Protein AF-A0A958AMY7-F1 (afdb_monomer_lite)

Radius of gyration: 26.05 Å; chains: 1; bounding box: 60×69×82 Å

Secondary structure (DSSP, 8-state):
-----SSGGGSB-EEEEEEEEEESS----TTSPPPEEEEEEEEE-SSS-EEEEEEEEEES-GGGTPEEEEEPPPEEEE-TTEEEEEEEEE---SHHHHHHSTT-SSPEEEEEEEE-TTGGGBS-GGGSEEEEEE-SS--PPP----PPPPPPPP---B-EEEE-TT--EEEEEE-TTS-EEEEEE-TTS-SS-EEEEEEEEEEEPPPBTTEEE-SEEEEEEEEETTEE-TTPEEEEEEEEEEE--HHHHHHHHHHS--SS--GGG-EEEEEETTTTEEESTTEEEEEEETTTTEEEEEEEE--EEEEEEE----TTTTS----------

Structure (mmCIF, N/CA/C/O backbone):
data_AF-A0A958AMY7-F1
#
_entry.id   AF-A0A958AMY7-F1
#
loop_
_atom_site.group_PDB
_atom_site.id
_atom_site.type_symbol
_atom_site.label_atom_id
_atom_site.label_alt_id
_atom_site.label_comp_id
_atom_site.label_asym_id
_atom_site.label_entity_id
_atom_site.label_seq_id
_atom_site.pdbx_PDB_ins_code
_atom_site.Cartn_x
_atom_site.Cartn_y
_atom_site.Cartn_z
_atom_site.occupancy
_atom_site.B_iso_or_equiv
_atom_site.auth_seq_id
_atom_site.auth_comp_id
_atom_site.auth_asym_id
_atom_site.auth_atom_id
_atom_site.pdbx_PDB_model_num
ATOM 1 N N . GLY A 1 1 ? -19.296 -19.818 -20.597 1.00 39.09 1 GLY A N 1
ATOM 2 C CA . GLY A 1 1 ? -18.501 -18.598 -20.388 1.00 39.09 1 GLY A CA 1
ATOM 3 C C . GLY A 1 1 ? -17.324 -18.985 -19.538 1.00 39.09 1 GLY A C 1
ATOM 4 O O . GLY A 1 1 ? -17.518 -19.300 -18.376 1.00 39.09 1 GLY A O 1
ATOM 5 N N . THR A 1 2 ? -16.163 -19.130 -20.157 1.00 38.91 2 THR A N 1
ATOM 6 C CA . THR A 1 2 ? -14.943 -19.666 -19.553 1.00 38.91 2 THR A CA 1
ATOM 7 C C . THR A 1 2 ? -14.349 -18.628 -18.600 1.00 38.91 2 THR A C 1
ATOM 9 O O . THR A 1 2 ? -14.007 -17.527 -19.024 1.00 38.91 2 THR A O 1
ATOM 12 N N . TYR A 1 3 ? -14.276 -18.974 -17.314 1.00 41.34 3 TYR A N 1
ATOM 13 C CA . TYR A 1 3 ? -13.595 -18.204 -16.275 1.00 41.34 3 TYR A CA 1
ATOM 14 C C . TYR A 1 3 ? -12.091 -18.199 -16.567 1.00 41.34 3 TYR A C 1
ATOM 16 O O . TYR A 1 3 ? -11.419 -19.211 -16.405 1.00 41.34 3 TYR A O 1
ATOM 24 N N . ALA A 1 4 ? -11.579 -17.067 -17.043 1.00 43.88 4 ALA A N 1
ATOM 25 C CA . ALA A 1 4 ? -10.162 -16.843 -17.325 1.00 43.88 4 ALA A CA 1
ATOM 26 C C . ALA A 1 4 ? -9.556 -15.795 -16.368 1.00 43.88 4 ALA A C 1
ATOM 28 O O . ALA A 1 4 ? -8.775 -14.960 -16.810 1.00 43.88 4 ALA A O 1
ATOM 29 N N . LYS A 1 5 ? -9.958 -15.769 -15.084 1.00 46.38 5 LYS A N 1
ATOM 30 C CA . LYS A 1 5 ? -9.659 -14.624 -14.198 1.00 46.38 5 LYS A CA 1
ATOM 31 C C . LYS A 1 5 ? -9.010 -14.904 -12.833 1.00 46.38 5 LYS A C 1
ATOM 33 O O . LYS A 1 5 ? -8.760 -13.938 -12.126 1.00 46.38 5 LYS A O 1
ATOM 38 N N . ASP A 1 6 ? -8.633 -16.142 -12.509 1.00 48.16 6 ASP A N 1
ATOM 39 C CA . ASP A 1 6 ? -8.159 -16.481 -11.146 1.00 48.16 6 ASP A CA 1
ATOM 40 C C . ASP A 1 6 ? -6.656 -16.817 -11.043 1.00 48.16 6 ASP A C 1
ATOM 42 O O . ASP A 1 6 ? -6.207 -17.373 -10.045 1.00 48.16 6 ASP A O 1
ATOM 46 N N . ARG A 1 7 ? -5.837 -16.493 -12.058 1.00 46.56 7 ARG A N 1
ATOM 47 C CA . ARG A 1 7 ? -4.408 -16.884 -12.071 1.00 46.56 7 ARG A CA 1
ATOM 48 C C . ARG A 1 7 ? -3.407 -15.824 -11.588 1.00 46.56 7 ARG A C 1
ATOM 50 O O . ARG A 1 7 ? -2.269 -16.176 -11.339 1.00 46.56 7 ARG A O 1
ATOM 57 N N . ILE A 1 8 ? -3.821 -14.569 -11.392 1.00 51.34 8 ILE A N 1
ATOM 58 C CA . ILE A 1 8 ? -2.905 -13.433 -11.118 1.00 51.34 8 ILE A CA 1
ATOM 59 C C . ILE A 1 8 ? -2.375 -13.413 -9.662 1.00 51.34 8 ILE A C 1
ATOM 61 O O . ILE A 1 8 ? -1.458 -12.674 -9.325 1.00 51.34 8 ILE A O 1
ATOM 65 N N . LEU A 1 9 ? -2.939 -14.210 -8.753 1.00 55.34 9 LEU A N 1
ATOM 66 C CA . LEU A 1 9 ? -2.825 -13.919 -7.318 1.00 55.34 9 LEU A CA 1
ATOM 67 C C . LEU A 1 9 ? -1.704 -14.670 -6.568 1.00 55.34 9 LEU A C 1
ATOM 69 O O . LEU A 1 9 ? -1.430 -14.327 -5.422 1.00 55.34 9 LEU A O 1
ATOM 73 N N . TYR A 1 10 ? -1.070 -15.682 -7.171 1.00 62.09 10 TYR A N 1
ATOM 74 C CA . TYR A 1 10 ? 0.100 -16.387 -6.595 1.00 62.09 10 TYR A CA 1
ATOM 75 C C . TYR A 1 10 ? 1.415 -16.023 -7.277 1.00 62.09 10 TYR A C 1
ATOM 77 O O . TYR A 1 10 ? 2.455 -16.626 -7.017 1.00 62.09 10 TYR A O 1
ATOM 85 N N . GLU A 1 11 ? 1.342 -15.065 -8.181 1.00 79.44 11 GLU A N 1
ATOM 86 C CA . GLU A 1 11 ? 2.440 -14.649 -9.018 1.00 79.44 11 GLU A CA 1
ATOM 87 C C . GLU A 1 11 ? 2.672 -13.162 -8.727 1.00 79.44 11 GLU A C 1
ATOM 89 O O . GLU A 1 11 ? 1.733 -12.424 -8.394 1.00 79.44 11 GLU A O 1
ATOM 94 N N . HIS A 1 12 ? 3.929 -12.723 -8.740 1.00 81.44 12 HIS A N 1
ATOM 95 C CA . HIS A 1 12 ? 4.170 -11.298 -8.948 1.00 81.44 12 HIS A CA 1
ATOM 96 C C . HIS A 1 12 ? 4.024 -11.043 -10.456 1.00 81.44 12 HIS A C 1
ATOM 98 O O . HIS A 1 12 ? 4.087 -11.965 -11.264 1.00 81.44 12 HIS A O 1
ATOM 104 N N . ASP A 1 13 ? 3.699 -9.819 -10.836 1.00 88.69 13 ASP A N 1
ATOM 105 C CA . ASP A 1 13 ? 3.612 -9.417 -12.246 1.00 88.69 13 ASP A CA 1
ATOM 106 C C . ASP A 1 13 ? 4.410 -8.134 -12.325 1.00 88.69 13 ASP A C 1
ATOM 108 O O . ASP A 1 13 ? 3.869 -7.026 -12.230 1.00 88.69 13 ASP A O 1
ATOM 112 N N . LEU A 1 14 ? 5.730 -8.306 -12.307 1.00 90.88 14 LEU A N 1
ATO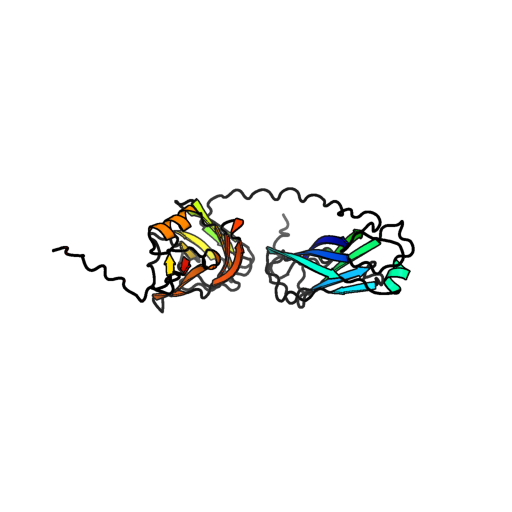M 113 C CA . LEU A 1 14 ? 6.625 -7.190 -12.497 1.00 90.88 14 LEU A CA 1
ATOM 114 C C . LEU A 1 14 ? 6.417 -6.683 -13.923 1.00 90.88 14 LEU A C 1
ATOM 116 O O . LEU A 1 14 ? 6.312 -7.441 -14.869 1.00 90.88 14 LEU A O 1
ATOM 120 N N . GLN A 1 15 ? 6.272 -5.377 -14.089 1.00 91.06 15 GLN A N 1
ATOM 121 C CA . GLN A 1 15 ? 6.035 -4.788 -15.395 1.00 91.06 15 GLN A CA 1
ATOM 122 C C . GLN A 1 15 ? 6.897 -3.555 -15.547 1.00 91.06 15 GLN A C 1
ATOM 124 O O . GLN A 1 15 ? 6.744 -2.582 -14.804 1.00 91.06 15 GLN A O 1
ATOM 129 N N . MET A 1 16 ? 7.739 -3.552 -16.575 1.00 90.81 16 MET A N 1
ATOM 130 C CA . MET A 1 16 ? 8.449 -2.352 -16.982 1.00 90.81 16 MET A CA 1
ATOM 131 C C . MET A 1 16 ? 7.468 -1.385 -17.660 1.00 90.81 16 MET A C 1
ATOM 133 O O . MET A 1 16 ? 6.810 -1.716 -18.646 1.00 90.81 16 MET A O 1
ATOM 137 N N . ILE A 1 17 ? 7.346 -0.177 -17.113 1.00 84.88 17 ILE A N 1
ATOM 138 C CA . ILE A 1 17 ? 6.402 0.854 -17.566 1.00 84.88 17 ILE A CA 1
ATOM 139 C C . ILE A 1 17 ? 7.092 1.832 -18.515 1.00 84.88 17 ILE A C 1
ATOM 141 O O . ILE A 1 17 ? 6.526 2.204 -19.543 1.00 84.88 17 ILE A O 1
ATOM 145 N N . SER A 1 18 ? 8.294 2.291 -18.166 1.00 86.00 18 SER A N 1
ATOM 146 C CA . SER A 1 18 ? 9.019 3.281 -18.964 1.00 86.00 18 SER A CA 1
ATOM 147 C C . SER A 1 18 ? 10.533 3.139 -18.828 1.00 86.00 18 SER A C 1
ATOM 149 O O . SER A 1 18 ? 11.033 2.648 -17.818 1.00 86.00 18 SER A O 1
ATOM 151 N N . LEU A 1 19 ? 11.250 3.592 -19.859 1.00 87.56 19 LEU A N 1
ATOM 152 C CA . LEU A 1 19 ? 12.704 3.693 -19.913 1.00 87.56 19 LEU A CA 1
ATOM 153 C C . LEU A 1 19 ? 13.061 5.034 -20.556 1.00 87.56 19 LEU A C 1
ATOM 155 O O . LEU A 1 19 ? 12.571 5.361 -21.638 1.00 87.56 19 LEU A O 1
ATOM 159 N N . ALA A 1 20 ? 13.909 5.811 -19.895 1.00 85.25 20 ALA A N 1
ATOM 160 C CA . ALA A 1 20 ? 14.384 7.100 -20.374 1.00 85.25 20 ALA A CA 1
ATOM 161 C C . ALA A 1 20 ? 15.891 7.237 -20.147 1.00 85.25 20 ALA A C 1
ATOM 163 O O . ALA A 1 20 ? 16.426 6.743 -19.157 1.00 85.25 20 ALA A O 1
ATOM 164 N N . ALA A 1 21 ? 16.564 7.954 -21.044 1.00 83.44 21 ALA A N 1
ATOM 165 C CA . ALA A 1 21 ? 17.963 8.329 -20.900 1.00 83.44 21 ALA A CA 1
ATOM 166 C C . ALA A 1 21 ? 18.082 9.852 -20.944 1.00 83.44 21 ALA A C 1
ATOM 168 O O . ALA A 1 21 ? 17.560 10.489 -21.859 1.00 83.44 21 ALA A O 1
ATOM 169 N N . THR A 1 22 ? 18.788 10.428 -19.976 1.00 81.06 22 THR A N 1
ATOM 170 C CA . THR A 1 22 ? 19.038 11.869 -19.912 1.00 81.06 22 THR A CA 1
ATOM 171 C C . THR A 1 22 ? 20.544 12.114 -19.848 1.00 81.06 22 THR A C 1
ATOM 173 O O . THR A 1 22 ? 21.184 11.614 -18.922 1.00 81.06 22 THR A O 1
ATOM 176 N N . PRO A 1 23 ? 21.145 12.864 -20.785 1.00 73.94 23 PRO A N 1
ATOM 177 C CA . PRO A 1 23 ? 22.554 13.236 -20.682 1.00 73.94 23 PRO A CA 1
ATOM 178 C C . PRO A 1 23 ? 22.780 14.144 -19.462 1.00 73.94 23 PRO A C 1
ATOM 180 O O . PRO A 1 23 ? 21.999 15.064 -19.224 1.00 73.94 23 PRO A O 1
ATOM 183 N N . GLU A 1 24 ? 23.841 13.904 -18.685 1.00 68.00 24 GLU A N 1
ATOM 184 C CA . GLU A 1 24 ? 24.119 14.685 -17.462 1.00 68.00 24 GLU A CA 1
ATOM 185 C C . GLU A 1 24 ? 24.623 16.105 -17.758 1.00 68.00 24 GLU A C 1
ATOM 187 O O . GLU A 1 24 ? 24.409 17.031 -16.976 1.00 68.00 24 GLU A O 1
ATOM 192 N N . HIS A 1 25 ? 25.237 16.302 -18.926 1.00 65.12 25 HIS A N 1
ATOM 193 C CA . HIS A 1 25 ? 25.703 17.594 -19.414 1.00 65.12 25 HIS A CA 1
ATOM 194 C C . HIS A 1 25 ? 25.414 17.707 -20.912 1.00 65.12 25 HIS A C 1
ATOM 196 O O . HIS A 1 25 ? 25.449 16.703 -21.626 1.00 65.12 25 HIS A O 1
ATOM 202 N N . GLY A 1 26 ? 25.117 18.921 -21.396 1.00 57.97 26 GLY A N 1
ATOM 203 C CA . GLY A 1 26 ? 24.944 19.170 -22.829 1.00 57.97 26 GLY A CA 1
ATOM 204 C C . GLY A 1 26 ? 26.119 18.565 -23.591 1.00 57.97 26 GLY A C 1
ATOM 205 O O . GLY A 1 26 ? 27.262 18.794 -23.207 1.00 57.97 26 GLY A O 1
ATOM 206 N N . LEU A 1 27 ? 25.834 17.740 -24.601 1.00 53.75 27 LEU A N 1
ATOM 207 C CA . LEU A 1 27 ? 26.822 16.946 -25.334 1.00 53.75 27 LEU A CA 1
ATOM 208 C C . LEU A 1 27 ? 27.835 17.861 -26.032 1.00 53.75 27 LEU A C 1
ATOM 210 O O . LEU A 1 27 ? 27.698 18.211 -27.204 1.00 53.75 27 LEU A O 1
ATOM 214 N N . THR A 1 28 ? 28.870 18.283 -25.313 1.00 47.25 28 THR A N 1
ATOM 215 C CA . THR A 1 28 ? 29.922 19.129 -25.857 1.00 47.25 28 THR A CA 1
ATOM 216 C C . THR A 1 28 ? 31.011 18.236 -26.432 1.00 47.25 28 THR A C 1
ATOM 218 O O . THR A 1 28 ? 32.029 17.956 -25.810 1.00 47.25 28 THR A O 1
ATOM 221 N N . THR A 1 29 ? 30.798 17.862 -27.692 1.00 48.56 29 THR A N 1
ATOM 222 C CA . THR A 1 29 ? 31.810 17.426 -28.667 1.00 48.56 29 THR A CA 1
ATOM 223 C C . THR A 1 29 ? 32.395 16.011 -28.551 1.00 48.56 29 THR A C 1
ATOM 225 O O . THR A 1 29 ? 32.470 15.371 -27.509 1.00 48.56 29 THR A O 1
ATOM 228 N N . LYS A 1 30 ? 32.812 15.541 -29.730 1.00 52.28 30 LYS A N 1
ATOM 229 C CA . LYS A 1 30 ? 33.022 14.167 -30.214 1.00 52.28 30 LYS A CA 1
ATOM 230 C C . LYS A 1 30 ? 34.090 13.322 -29.489 1.00 52.28 30 LYS A C 1
ATOM 232 O O . LYS A 1 30 ? 34.412 12.239 -29.963 1.00 52.28 30 LYS A O 1
ATOM 237 N N . THR A 1 31 ? 34.670 13.803 -28.391 1.00 55.81 31 THR A N 1
ATOM 238 C CA . THR A 1 31 ? 35.863 13.198 -27.762 1.00 55.81 31 THR A CA 1
ATOM 239 C C . THR A 1 31 ? 35.829 13.136 -26.230 1.00 55.81 31 THR A C 1
ATOM 241 O O . THR A 1 31 ? 36.784 12.639 -25.641 1.00 55.81 31 THR A O 1
ATOM 244 N N . GLY A 1 32 ? 34.758 13.600 -25.574 1.00 55.31 32 GLY A N 1
ATOM 245 C CA . GLY A 1 32 ? 34.594 13.520 -24.115 1.00 55.31 32 GLY A CA 1
ATOM 246 C C . GLY A 1 32 ? 33.851 12.263 -23.648 1.00 55.31 32 GLY A C 1
ATOM 247 O O . GLY A 1 32 ? 33.065 11.685 -24.398 1.00 55.31 32 GLY A O 1
ATOM 248 N N . SER A 1 33 ? 34.085 11.840 -22.402 1.00 58.09 33 SER A N 1
ATOM 249 C CA . SER A 1 33 ? 33.197 10.901 -21.708 1.00 58.09 33 SER A CA 1
ATOM 250 C C . SER A 1 33 ? 31.846 11.579 -21.479 1.00 58.09 33 SER A C 1
ATOM 252 O O . SER A 1 33 ? 31.787 12.583 -20.770 1.00 58.09 33 SER A O 1
ATOM 254 N N . ASN A 1 34 ? 30.776 11.041 -22.060 1.00 62.97 34 ASN A N 1
ATOM 255 C CA . ASN A 1 34 ? 29.417 11.517 -21.820 1.00 62.97 34 ASN A CA 1
ATOM 256 C C . ASN A 1 34 ? 28.733 10.555 -20.850 1.00 62.97 34 ASN A C 1
ATOM 258 O O . ASN A 1 34 ? 28.591 9.372 -21.156 1.00 62.97 34 ASN A O 1
ATOM 262 N N . ALA A 1 35 ? 28.325 11.057 -19.688 1.00 69.00 35 ALA A N 1
ATOM 263 C CA . ALA A 1 35 ? 27.513 10.301 -18.748 1.00 69.00 35 ALA A CA 1
ATOM 264 C C . ALA A 1 35 ? 26.023 10.477 -19.077 1.00 69.00 35 ALA A C 1
ATOM 266 O O . ALA A 1 35 ? 25.582 11.571 -19.449 1.00 69.00 35 ALA A O 1
ATOM 267 N N . PHE A 1 36 ? 25.253 9.399 -18.928 1.00 73.12 36 PHE A N 1
ATOM 268 C CA . PHE A 1 36 ? 23.803 9.399 -19.094 1.00 73.12 36 PHE A CA 1
ATOM 269 C C . PHE A 1 36 ? 23.154 8.865 -17.819 1.00 73.12 36 PHE A C 1
ATOM 271 O O . PHE A 1 36 ? 23.513 7.811 -17.309 1.00 73.12 36 PHE A O 1
ATOM 278 N N . THR A 1 37 ? 22.137 9.543 -17.310 1.00 79.88 37 THR A N 1
ATOM 279 C CA . THR A 1 37 ? 21.258 8.947 -16.303 1.00 79.88 37 THR A CA 1
ATOM 280 C C . THR A 1 37 ? 20.206 8.093 -17.008 1.00 79.88 37 THR A C 1
ATOM 282 O O . THR A 1 37 ? 19.485 8.608 -17.864 1.00 79.88 37 THR A O 1
ATOM 285 N N . LEU A 1 38 ? 20.095 6.813 -16.640 1.00 83.25 38 LEU A N 1
ATOM 286 C CA . LEU A 1 38 ? 19.049 5.910 -17.124 1.00 83.25 38 LEU A CA 1
ATOM 287 C C . LEU A 1 38 ? 17.944 5.793 -16.068 1.00 83.25 38 LEU A C 1
ATOM 289 O O . LEU A 1 38 ? 18.169 5.424 -14.917 1.00 83.25 38 LEU A O 1
ATOM 293 N N . ARG A 1 39 ? 16.711 6.115 -16.440 1.00 82.19 39 ARG A N 1
ATOM 294 C CA . ARG A 1 39 ? 15.548 6.006 -15.553 1.00 82.19 39 ARG A CA 1
ATOM 295 C C . ARG A 1 39 ? 14.620 4.924 -16.060 1.00 82.19 39 ARG A C 1
ATOM 297 O O . ARG A 1 39 ? 14.272 4.937 -17.236 1.00 82.19 39 ARG A O 1
ATOM 304 N N . ALA A 1 40 ? 14.211 4.038 -15.163 1.00 86.25 40 ALA A N 1
ATOM 305 C CA . ALA A 1 40 ? 13.255 2.985 -15.445 1.00 86.25 40 ALA A CA 1
ATOM 306 C C . ALA A 1 40 ? 12.126 3.035 -14.412 1.00 86.25 40 ALA A C 1
ATOM 308 O O . ALA A 1 40 ? 12.365 3.016 -13.203 1.00 86.25 40 ALA A O 1
ATOM 309 N N . THR A 1 41 ? 10.885 3.110 -14.877 1.00 83.81 41 THR A N 1
ATOM 310 C CA . THR A 1 41 ? 9.715 2.974 -14.005 1.00 83.81 41 THR A CA 1
ATOM 311 C C . THR A 1 41 ? 9.149 1.585 -14.191 1.00 83.81 41 THR A C 1
ATOM 313 O O . THR A 1 41 ? 8.976 1.144 -15.325 1.00 83.81 41 THR A O 1
ATOM 316 N N . PHE A 1 42 ? 8.810 0.924 -13.092 1.00 89.69 42 PHE A N 1
ATOM 317 C CA . PHE A 1 42 ? 8.160 -0.373 -13.123 1.00 89.69 42 PHE A CA 1
ATOM 318 C C . PHE A 1 42 ? 7.123 -0.501 -12.006 1.00 89.69 42 PHE A C 1
ATOM 320 O O . PHE A 1 42 ? 7.061 0.316 -11.084 1.00 89.69 42 PHE A O 1
ATOM 327 N N . ALA A 1 43 ? 6.266 -1.505 -12.105 1.00 86.31 43 ALA A N 1
ATOM 328 C CA . ALA A 1 43 ? 5.298 -1.837 -11.070 1.00 86.31 43 ALA A CA 1
ATOM 329 C C . ALA A 1 43 ? 5.315 -3.335 -10.798 1.00 86.31 43 ALA A C 1
ATOM 331 O O . ALA A 1 43 ? 5.741 -4.107 -11.647 1.00 86.31 43 ALA A O 1
ATOM 332 N N . ASN A 1 44 ? 4.846 -3.732 -9.620 1.00 89.12 44 ASN A N 1
ATOM 333 C CA . ASN A 1 44 ? 4.429 -5.105 -9.366 1.00 89.12 44 ASN A CA 1
ATOM 334 C C . ASN A 1 44 ? 2.900 -5.131 -9.347 1.00 89.12 44 ASN A C 1
ATOM 336 O O . ASN A 1 44 ? 2.292 -4.693 -8.374 1.00 89.12 44 ASN A O 1
ATOM 340 N N . ASN A 1 45 ? 2.277 -5.612 -10.417 1.00 84.00 45 ASN A N 1
ATOM 341 C CA . ASN A 1 45 ? 0.822 -5.727 -10.527 1.00 84.00 45 ASN A CA 1
ATOM 342 C C . ASN A 1 45 ? 0.285 -7.057 -9.966 1.00 84.00 45 ASN A C 1
ATOM 344 O O . ASN A 1 45 ? -0.925 -7.292 -9.989 1.00 84.00 45 ASN A O 1
ATOM 348 N N . GLY A 1 46 ? 1.173 -7.942 -9.507 1.00 83.38 46 GLY A N 1
ATOM 349 C CA . GLY A 1 46 ? 0.811 -9.262 -9.010 1.00 83.38 46 GLY A CA 1
ATOM 350 C C . GLY A 1 46 ? 0.371 -9.251 -7.550 1.00 83.38 46 GLY A C 1
ATOM 351 O O . GLY A 1 46 ? 0.414 -8.233 -6.862 1.00 83.38 46 GLY A O 1
ATOM 352 N N . GLY A 1 47 ? -0.077 -10.412 -7.069 1.00 76.94 47 GLY A N 1
ATOM 353 C CA . GLY A 1 47 ? -0.658 -10.564 -5.730 1.00 76.94 47 GLY A CA 1
ATOM 354 C C . GLY A 1 47 ? 0.357 -10.694 -4.591 1.00 76.94 47 GLY A C 1
ATOM 355 O O . GLY A 1 47 ? -0.012 -10.526 -3.429 1.00 76.94 47 GLY A O 1
ATOM 356 N N . ILE A 1 48 ? 1.626 -10.975 -4.901 1.00 82.56 48 ILE A N 1
ATOM 357 C CA . ILE A 1 48 ? 2.690 -11.190 -3.910 1.00 82.56 48 ILE A CA 1
ATOM 358 C C . ILE A 1 48 ? 3.835 -10.182 -4.080 1.00 82.56 48 ILE A C 1
ATOM 360 O O . ILE A 1 48 ? 4.086 -9.725 -5.195 1.00 82.56 48 ILE A O 1
ATOM 364 N N . PRO A 1 49 ? 4.566 -9.824 -3.008 1.00 85.38 49 PRO A N 1
ATOM 365 C CA . PRO A 1 49 ? 5.743 -8.973 -3.129 1.00 85.38 49 PRO A CA 1
ATOM 366 C C . PRO A 1 49 ? 6.841 -9.605 -3.992 1.00 85.38 49 PRO A C 1
ATOM 368 O O . PRO A 1 49 ? 7.156 -10.786 -3.837 1.00 85.38 49 PRO A O 1
ATOM 371 N N . ALA A 1 50 ? 7.485 -8.799 -4.830 1.00 91.19 50 ALA A N 1
ATOM 372 C CA . ALA A 1 50 ? 8.756 -9.151 -5.452 1.00 91.19 50 ALA A CA 1
ATOM 373 C C . ALA A 1 50 ? 9.904 -8.768 -4.505 1.00 91.19 50 ALA A C 1
ATOM 375 O O . ALA A 1 50 ? 9.829 -7.737 -3.834 1.00 91.19 50 ALA A O 1
ATOM 376 N N . THR A 1 51 ? 10.945 -9.592 -4.402 1.00 92.50 51 THR A N 1
ATOM 377 C CA . THR A 1 51 ? 12.056 -9.381 -3.452 1.00 92.50 51 THR A CA 1
ATOM 378 C C . THR A 1 51 ? 13.382 -9.177 -4.168 1.00 92.50 51 THR A C 1
ATOM 380 O O . THR A 1 51 ? 13.639 -9.839 -5.170 1.00 92.50 51 THR A O 1
ATOM 383 N N . ASN A 1 52 ? 14.227 -8.296 -3.623 1.00 92.31 52 ASN A N 1
ATOM 384 C CA . ASN A 1 52 ? 15.539 -7.932 -4.173 1.00 92.31 52 ASN A CA 1
ATOM 385 C C . ASN A 1 52 ? 15.479 -7.570 -5.666 1.00 92.31 52 ASN A C 1
ATOM 387 O O . ASN A 1 52 ? 16.270 -8.049 -6.471 1.00 92.31 52 ASN A O 1
ATOM 391 N N . VAL A 1 53 ? 14.517 -6.719 -6.030 1.00 93.00 53 VAL A N 1
ATOM 392 C CA . VAL A 1 53 ? 14.266 -6.348 -7.424 1.00 93.00 53 VAL A CA 1
ATOM 393 C C . VAL A 1 53 ? 15.365 -5.422 -7.934 1.00 93.00 53 VAL A C 1
ATOM 395 O O . VAL A 1 53 ? 15.554 -4.333 -7.391 1.00 93.00 53 VAL A O 1
ATOM 398 N N . ALA A 1 54 ? 16.064 -5.822 -8.987 1.00 93.62 54 ALA A N 1
ATOM 399 C CA . ALA A 1 54 ? 17.042 -5.012 -9.695 1.00 93.62 54 ALA A CA 1
ATOM 400 C C . ALA A 1 54 ? 16.578 -4.728 -11.131 1.00 93.62 54 ALA A C 1
ATOM 402 O O . ALA A 1 54 ? 15.857 -5.513 -11.742 1.00 93.62 54 ALA A O 1
ATOM 403 N N . VAL A 1 55 ? 17.005 -3.587 -11.667 1.00 92.44 55 VAL A N 1
ATOM 404 C CA . VAL A 1 55 ? 16.862 -3.228 -13.078 1.00 92.44 55 VAL A CA 1
ATOM 405 C C . VAL A 1 55 ? 18.221 -3.401 -13.734 1.00 92.44 55 VAL A C 1
ATOM 407 O O . VAL A 1 55 ? 19.182 -2.739 -13.334 1.00 92.44 55 VAL A O 1
ATOM 410 N N . ASN A 1 56 ? 18.305 -4.252 -14.745 1.00 92.88 56 ASN A N 1
ATOM 411 C CA . ASN A 1 56 ? 19.492 -4.403 -15.574 1.00 92.88 56 ASN A CA 1
ATOM 412 C C . ASN A 1 56 ? 19.320 -3.565 -16.853 1.00 92.88 56 ASN A C 1
ATOM 414 O O . ASN A 1 56 ? 18.219 -3.431 -17.383 1.00 92.88 56 ASN A O 1
ATOM 418 N N . PHE A 1 57 ? 20.402 -2.949 -17.331 1.00 90.44 57 PHE A N 1
ATOM 419 C CA . PHE A 1 57 ? 20.413 -2.124 -18.540 1.00 90.44 57 PHE A CA 1
ATOM 420 C C . PHE A 1 57 ? 21.377 -2.707 -19.572 1.00 90.44 57 PHE A C 1
ATOM 422 O O . PHE A 1 57 ? 22.497 -3.097 -19.233 1.00 90.44 57 PHE A O 1
ATOM 429 N N . TRP A 1 58 ? 20.974 -2.703 -20.842 1.00 91.56 58 TRP A N 1
ATOM 430 C CA . TRP A 1 58 ? 21.727 -3.315 -21.934 1.00 91.56 58 TRP A CA 1
ATOM 431 C C . TRP A 1 58 ? 21.767 -2.433 -23.179 1.00 91.56 58 TRP A C 1
ATOM 433 O O . TRP A 1 58 ? 20.829 -1.694 -23.491 1.00 91.56 58 TRP A O 1
ATOM 443 N N . LEU A 1 59 ? 22.867 -2.560 -23.917 1.00 86.94 59 LEU A N 1
ATOM 444 C CA . LEU A 1 59 ? 23.029 -2.055 -25.269 1.00 86.94 59 LEU A CA 1
ATOM 445 C C . LEU A 1 59 ? 22.755 -3.188 -26.262 1.00 86.94 59 LEU A C 1
ATOM 447 O O . LEU A 1 59 ? 23.565 -4.110 -26.398 1.00 86.94 59 LEU A O 1
ATOM 451 N N . GLY A 1 60 ? 21.628 -3.095 -26.969 1.00 87.75 60 GLY A N 1
ATOM 452 C CA . GLY A 1 60 ? 21.099 -4.195 -27.780 1.00 87.75 60 GLY A CA 1
ATOM 453 C C . GLY A 1 60 ? 20.352 -5.253 -26.959 1.00 87.75 60 GLY A C 1
ATOM 454 O O . GLY A 1 60 ? 20.343 -5.210 -25.731 1.00 87.75 60 GLY A O 1
ATOM 455 N N . ASP A 1 61 ? 19.694 -6.181 -27.658 1.00 89.12 61 ASP A N 1
ATOM 456 C CA . ASP A 1 61 ? 18.832 -7.203 -27.051 1.00 89.12 61 ASP A CA 1
ATOM 457 C C . ASP A 1 61 ? 19.667 -8.209 -26.234 1.00 89.12 61 ASP A C 1
ATOM 459 O O . ASP A 1 61 ? 20.512 -8.895 -26.825 1.00 89.12 61 ASP A O 1
ATOM 463 N N . PRO A 1 62 ? 19.453 -8.347 -24.909 1.00 93.56 62 PRO A N 1
ATOM 464 C CA . PRO A 1 62 ? 20.184 -9.312 -24.089 1.00 93.56 62 PRO A CA 1
ATOM 465 C C . PRO A 1 62 ? 20.037 -10.759 -24.585 1.00 93.56 62 PRO A C 1
ATOM 467 O O . PRO A 1 62 ? 21.010 -11.514 -24.554 1.00 93.56 62 PRO A O 1
ATOM 470 N N . ALA A 1 63 ? 18.877 -11.146 -25.130 1.00 89.31 63 ALA A N 1
ATOM 471 C CA . ALA A 1 63 ? 18.654 -12.492 -25.662 1.00 89.31 63 ALA A CA 1
ATOM 472 C C . ALA A 1 63 ? 19.446 -12.764 -26.955 1.00 89.31 63 ALA A C 1
ATOM 474 O O . ALA A 1 63 ? 19.723 -13.919 -27.285 1.00 89.31 63 ALA A O 1
ATOM 475 N N . ALA A 1 64 ? 19.850 -11.708 -27.669 1.00 92.88 64 ALA A N 1
ATOM 476 C CA . ALA A 1 64 ? 20.673 -11.775 -28.875 1.00 92.88 64 ALA A CA 1
ATOM 477 C C . ALA A 1 64 ? 22.168 -11.496 -28.610 1.00 92.88 64 ALA A C 1
ATOM 479 O O . ALA A 1 64 ? 22.933 -11.307 -29.558 1.00 92.88 64 ALA A O 1
ATOM 480 N N . GLY A 1 65 ? 22.597 -11.472 -27.342 1.00 92.62 65 GLY A N 1
ATOM 481 C CA . GLY A 1 65 ? 23.984 -11.187 -26.962 1.00 92.62 65 GLY A CA 1
ATOM 482 C C . GLY A 1 65 ? 24.300 -9.696 -26.812 1.00 92.62 65 GLY A C 1
ATOM 483 O O . GLY A 1 65 ? 25.432 -9.282 -27.064 1.00 92.62 65 GLY A O 1
ATOM 484 N N . GLY A 1 66 ? 23.308 -8.889 -26.427 1.00 90.94 66 GLY A N 1
ATOM 485 C CA . GLY A 1 66 ? 23.480 -7.484 -26.060 1.00 90.94 66 GLY A CA 1
ATOM 486 C C . GLY A 1 66 ? 24.555 -7.276 -24.989 1.00 90.94 66 GLY A C 1
ATOM 487 O O . GLY A 1 66 ? 24.890 -8.171 -24.212 1.00 90.94 66 GLY A O 1
ATOM 488 N N . THR A 1 67 ? 25.127 -6.074 -24.949 1.00 87.75 67 THR A N 1
ATOM 489 C CA . THR A 1 67 ? 26.183 -5.731 -23.984 1.00 87.75 67 THR A CA 1
ATOM 490 C C . THR A 1 67 ? 25.565 -5.194 -22.700 1.00 87.75 67 THR A C 1
ATOM 492 O O . THR A 1 67 ? 24.869 -4.180 -22.739 1.00 87.75 67 THR A O 1
ATOM 495 N N . HIS A 1 68 ? 25.834 -5.840 -21.563 1.00 90.25 68 HIS A N 1
ATOM 496 C CA . HIS A 1 68 ? 25.402 -5.344 -20.253 1.00 90.25 68 HIS A CA 1
ATOM 497 C C . HIS A 1 68 ? 26.086 -4.013 -19.944 1.00 90.25 68 HIS A C 1
ATOM 499 O O . HIS A 1 68 ? 27.311 -3.901 -20.016 1.00 90.25 68 HIS A O 1
ATOM 505 N N . LEU A 1 69 ? 25.285 -2.999 -19.633 1.00 83.38 69 LEU A N 1
ATOM 506 C CA . LEU A 1 69 ? 25.760 -1.659 -19.312 1.00 83.38 69 LEU A CA 1
ATOM 507 C C . LEU A 1 69 ? 25.896 -1.459 -17.802 1.00 83.38 69 LEU A C 1
ATOM 509 O O . LEU A 1 69 ? 26.797 -0.752 -17.358 1.00 83.38 69 LEU A O 1
ATOM 513 N N . GLY A 1 70 ? 25.018 -2.082 -17.018 1.00 85.50 70 GLY A N 1
ATOM 514 C CA . GLY A 1 70 ? 25.027 -2.014 -15.562 1.00 85.50 70 GLY A CA 1
ATOM 515 C C . GLY A 1 70 ? 23.683 -2.404 -14.955 1.00 85.50 70 GLY A C 1
ATOM 516 O O . GLY A 1 70 ? 22.711 -2.655 -15.668 1.00 85.50 70 GLY A O 1
ATOM 517 N N . SER A 1 71 ? 23.637 -2.429 -13.627 1.00 89.00 71 SER A N 1
ATOM 518 C CA . SER A 1 71 ? 22.456 -2.807 -12.846 1.00 89.00 71 SER A CA 1
ATOM 519 C C . SER A 1 71 ? 22.163 -1.762 -11.776 1.00 89.00 71 SER A C 1
ATOM 521 O O . SER A 1 71 ? 23.074 -1.092 -11.281 1.00 89.00 71 SER A O 1
ATOM 523 N N . SER A 1 72 ? 20.896 -1.627 -11.396 1.00 85.50 72 SER A N 1
ATOM 524 C CA . SER A 1 72 ? 20.508 -0.856 -10.220 1.00 85.50 72 SER A CA 1
ATOM 525 C C . SER A 1 72 ? 21.002 -1.510 -8.930 1.00 85.50 72 SER A C 1
ATOM 527 O O . SER A 1 72 ? 21.280 -2.708 -8.878 1.00 85.50 72 SER A O 1
ATOM 529 N N . ALA A 1 73 ? 21.024 -0.739 -7.840 1.00 83.94 73 ALA A N 1
ATOM 530 C CA . ALA A 1 73 ? 20.996 -1.359 -6.520 1.00 83.94 73 ALA A CA 1
ATOM 531 C C . ALA A 1 73 ? 19.691 -2.173 -6.371 1.00 83.94 73 ALA A C 1
ATOM 533 O O . ALA A 1 73 ? 18.648 -1.709 -6.853 1.00 83.94 73 ALA A O 1
ATOM 534 N N . PRO A 1 74 ? 19.721 -3.353 -5.728 1.00 87.56 74 PRO A N 1
ATOM 535 C CA . PRO A 1 74 ? 18.516 -4.140 -5.513 1.00 87.56 74 PRO A CA 1
ATOM 536 C C . PRO A 1 74 ? 17.577 -3.414 -4.545 1.00 87.56 74 PRO A C 1
ATOM 538 O O . PRO A 1 74 ? 17.992 -2.927 -3.490 1.00 87.56 74 PRO A O 1
ATOM 541 N N . ILE A 1 75 ? 16.297 -3.353 -4.902 1.00 85.50 75 ILE A N 1
ATOM 542 C CA . ILE A 1 75 ? 15.215 -2.877 -4.046 1.00 85.50 75 ILE A CA 1
ATOM 543 C C . ILE A 1 75 ? 14.762 -4.068 -3.200 1.00 85.50 75 ILE A C 1
ATOM 545 O O . ILE A 1 75 ? 14.247 -5.034 -3.768 1.00 85.50 75 ILE A O 1
ATOM 549 N N . PRO A 1 76 ? 14.917 -4.036 -1.861 1.00 84.00 76 PRO A N 1
ATOM 550 C CA . PRO A 1 76 ? 14.685 -5.216 -1.028 1.00 84.00 76 PRO A CA 1
ATOM 551 C C . PRO A 1 76 ? 13.304 -5.844 -1.224 1.00 84.00 76 PRO A C 1
ATOM 553 O O . PRO A 1 76 ? 13.168 -7.066 -1.198 1.00 84.00 76 PRO A O 1
ATOM 556 N N . GLN A 1 77 ? 12.283 -5.013 -1.448 1.00 85.38 77 GLN A N 1
ATOM 557 C CA . GLN A 1 77 ? 10.926 -5.478 -1.678 1.00 85.38 77 GLN A CA 1
ATOM 558 C C . GLN A 1 77 ? 10.113 -4.485 -2.514 1.00 85.38 77 GLN A C 1
ATOM 560 O O . GLN A 1 77 ? 10.145 -3.281 -2.262 1.00 85.38 77 GLN A O 1
ATOM 565 N N . VAL A 1 78 ? 9.336 -5.004 -3.466 1.00 84.81 78 VAL A N 1
ATOM 566 C CA . VAL A 1 78 ? 8.354 -4.263 -4.266 1.00 84.81 78 VAL A CA 1
ATOM 567 C C . VAL A 1 78 ? 6.990 -4.904 -4.046 1.00 84.81 78 VAL A C 1
ATOM 569 O O . VAL A 1 78 ? 6.714 -6.018 -4.496 1.00 84.81 78 VAL A O 1
ATOM 572 N N . LEU A 1 79 ? 6.151 -4.216 -3.276 1.00 83.56 79 LEU A N 1
ATOM 573 C CA . LEU A 1 79 ? 4.846 -4.720 -2.853 1.00 83.56 79 LEU A CA 1
ATOM 574 C C . LEU A 1 79 ? 3.836 -4.754 -4.013 1.00 83.56 79 LEU A C 1
ATOM 576 O O . LEU A 1 79 ? 3.990 -3.984 -4.963 1.00 83.56 79 LEU A O 1
ATOM 580 N N . PRO A 1 80 ? 2.786 -5.590 -3.909 1.00 82.06 80 PRO A N 1
ATOM 581 C CA . PRO A 1 80 ? 1.639 -5.552 -4.811 1.00 82.06 80 PRO A CA 1
ATOM 582 C C . PRO A 1 80 ? 1.097 -4.136 -5.010 1.00 82.06 80 PRO A C 1
ATOM 584 O O . PRO A 1 80 ? 0.956 -3.368 -4.052 1.00 82.06 80 PRO A O 1
ATOM 587 N N . ASP A 1 81 ? 0.804 -3.797 -6.263 1.00 68.75 81 ASP A N 1
ATOM 588 C CA . ASP A 1 81 ? 0.253 -2.516 -6.716 1.00 68.75 81 ASP A CA 1
ATOM 589 C C . ASP A 1 81 ? 1.090 -1.294 -6.341 1.00 68.75 81 ASP A C 1
ATOM 591 O O . ASP A 1 81 ? 0.603 -0.159 -6.263 1.00 68.75 81 ASP A O 1
ATOM 595 N N . CYS A 1 82 ? 2.369 -1.525 -6.070 1.00 68.44 82 CYS A N 1
ATOM 596 C CA . CYS A 1 82 ? 3.329 -0.466 -5.884 1.00 68.44 82 CYS A CA 1
ATOM 597 C C . CYS A 1 82 ? 3.901 -0.087 -7.249 1.00 68.44 82 CYS A C 1
ATOM 599 O O . CYS A 1 82 ? 4.497 -0.912 -7.942 1.00 68.44 82 CYS A O 1
ATOM 601 N N . HIS A 1 83 ? 3.722 1.179 -7.623 1.00 67.38 83 HIS A N 1
ATOM 602 C CA . HIS A 1 83 ? 4.422 1.777 -8.750 1.00 67.38 83 HIS A CA 1
ATOM 603 C C . HIS A 1 83 ? 5.723 2.367 -8.214 1.00 67.38 83 HIS A C 1
ATOM 605 O O . HIS A 1 83 ? 5.701 3.360 -7.486 1.00 67.38 83 HIS A O 1
ATOM 611 N N . ILE A 1 84 ? 6.852 1.762 -8.564 1.00 66.56 84 ILE A N 1
ATOM 612 C CA . ILE A 1 84 ? 8.171 2.236 -8.157 1.00 66.56 84 ILE A CA 1
ATOM 613 C C . ILE A 1 84 ? 8.822 2.911 -9.364 1.00 66.56 84 ILE A C 1
ATOM 615 O O . ILE A 1 84 ? 9.037 2.310 -10.415 1.00 66.56 84 ILE A O 1
ATOM 619 N N . THR A 1 85 ? 9.171 4.188 -9.216 1.00 64.94 85 THR A N 1
ATOM 620 C CA . THR A 1 85 ? 10.080 4.837 -10.166 1.00 64.94 85 THR A CA 1
ATOM 621 C C . THR A 1 85 ? 11.494 4.702 -9.636 1.00 64.94 85 THR A C 1
ATOM 623 O O . THR A 1 85 ? 11.827 5.310 -8.620 1.00 64.94 85 THR A O 1
ATOM 626 N N . TYR A 1 86 ? 12.329 3.929 -10.328 1.00 64.44 86 TYR A N 1
ATOM 627 C CA . TYR A 1 86 ? 13.749 3.862 -10.026 1.00 64.44 86 TYR A CA 1
ATOM 628 C C . TYR A 1 86 ? 14.538 4.741 -11.000 1.00 64.44 86 TYR A C 1
ATOM 630 O O . TYR A 1 86 ? 14.329 4.752 -12.214 1.00 64.44 86 TYR A O 1
ATOM 638 N N . SER A 1 87 ? 15.488 5.498 -10.467 1.00 57.09 87 SER A N 1
ATOM 639 C CA . SER A 1 87 ? 16.457 6.231 -11.276 1.00 57.09 87 SER A CA 1
ATOM 640 C C . SER A 1 87 ? 17.853 5.743 -10.943 1.00 57.09 87 SER A C 1
ATOM 642 O O . SER A 1 87 ? 18.289 5.895 -9.803 1.00 57.09 87 SER A O 1
ATOM 644 N N . GLY A 1 88 ? 18.544 5.183 -11.934 1.00 56.12 88 GLY A N 1
ATOM 645 C CA . GLY A 1 88 ? 19.952 4.832 -11.840 1.00 56.12 88 GLY A CA 1
ATOM 646 C C . GLY A 1 88 ? 20.793 5.823 -12.635 1.00 56.12 88 GLY A C 1
ATOM 647 O O . GLY A 1 88 ? 20.510 6.125 -13.792 1.00 56.12 88 GLY A O 1
ATOM 648 N N . THR A 1 89 ? 21.863 6.338 -12.047 1.00 54.97 89 THR A N 1
ATOM 649 C CA . THR A 1 89 ? 22.873 7.032 -12.846 1.00 54.97 89 THR A CA 1
ATOM 650 C C . THR A 1 89 ? 23.835 5.995 -13.394 1.00 54.97 89 THR A C 1
ATOM 652 O O . THR A 1 89 ? 24.553 5.353 -12.628 1.00 54.97 89 THR A O 1
ATOM 655 N N . LEU A 1 90 ? 23.867 5.838 -14.717 1.00 60.09 90 LEU A N 1
ATOM 656 C CA . LEU A 1 90 ? 24.884 5.036 -15.372 1.00 60.09 90 LEU A CA 1
ATOM 657 C C . LEU A 1 90 ? 25.980 5.964 -15.897 1.00 60.09 90 LEU A C 1
ATOM 659 O O . LEU A 1 90 ? 25.869 6.574 -16.960 1.00 60.09 90 LEU A O 1
ATOM 663 N N . VAL A 1 91 ? 27.096 6.041 -15.181 1.00 56.66 91 VAL A N 1
ATOM 664 C CA . VAL A 1 91 ? 28.252 6.770 -15.702 1.00 56.66 91 VAL A CA 1
ATOM 665 C C . VAL A 1 91 ? 28.921 5.909 -16.770 1.00 56.66 91 VAL A C 1
ATOM 667 O O . VAL A 1 91 ? 29.731 5.032 -16.478 1.00 56.66 91 VAL A O 1
ATOM 670 N N . TRP A 1 92 ? 28.563 6.148 -18.028 1.00 56.16 92 TRP A N 1
ATOM 671 C CA . TRP A 1 92 ? 29.162 5.455 -19.159 1.00 56.16 92 TRP A CA 1
ATOM 672 C C . TRP A 1 92 ? 30.609 5.940 -19.359 1.00 56.16 92 TRP A C 1
ATOM 674 O O . TRP A 1 92 ? 30.859 7.005 -19.921 1.00 56.16 92 TRP A O 1
ATOM 684 N N . GLN A 1 93 ? 31.586 5.157 -18.891 1.00 53.50 93 GLN A N 1
ATOM 685 C CA . GLN A 1 93 ? 33.015 5.445 -19.062 1.00 53.50 93 GLN A CA 1
ATOM 686 C C . GLN A 1 93 ? 33.701 4.310 -19.829 1.00 53.50 93 GLN A C 1
ATOM 688 O O . GLN A 1 93 ? 33.771 3.189 -19.340 1.00 53.50 93 GLN A O 1
ATOM 693 N N . GLY A 1 94 ? 34.239 4.581 -21.023 1.00 45.53 94 GLY A N 1
ATOM 694 C CA . GLY A 1 94 ? 35.145 3.630 -21.681 1.00 45.53 94 GLY A CA 1
ATOM 695 C C . GLY A 1 94 ? 35.273 3.759 -23.198 1.00 45.53 94 GLY A C 1
ATOM 696 O O . GLY A 1 94 ? 34.392 4.268 -23.885 1.00 45.53 94 GLY A O 1
ATOM 697 N N . ALA A 1 95 ? 36.380 3.239 -23.733 1.00 50.44 95 ALA A N 1
ATOM 698 C CA . ALA A 1 95 ? 36.643 3.146 -25.172 1.00 50.44 95 ALA A CA 1
ATOM 699 C C . ALA A 1 95 ? 35.637 2.240 -25.915 1.00 50.44 95 ALA A C 1
ATOM 701 O O . ALA A 1 95 ? 35.457 2.389 -27.122 1.00 50.44 95 ALA A O 1
ATOM 702 N N . ASP A 1 96 ? 34.943 1.346 -25.206 1.00 50.94 96 ASP A N 1
ATOM 703 C CA . ASP A 1 96 ? 33.895 0.491 -25.778 1.00 50.94 96 ASP A CA 1
ATOM 704 C C . ASP A 1 96 ? 32.571 1.250 -25.973 1.00 50.94 96 ASP A C 1
ATOM 706 O O . ASP A 1 96 ? 31.861 0.996 -26.944 1.00 50.94 96 ASP A O 1
ATOM 710 N N . ALA A 1 97 ? 32.326 2.299 -25.171 1.00 52.78 97 ALA A N 1
ATOM 711 C CA . ALA A 1 97 ? 31.320 3.328 -25.457 1.00 52.78 97 ALA A CA 1
ATOM 712 C C . ALA A 1 97 ? 31.606 4.003 -26.795 1.00 52.78 97 ALA A C 1
ATOM 714 O O . ALA A 1 97 ? 30.746 4.125 -27.656 1.00 52.78 97 ALA A O 1
ATOM 715 N N . GLN A 1 98 ? 32.856 4.424 -26.989 1.00 50.81 98 GLN A N 1
ATOM 716 C CA . GLN A 1 98 ? 33.264 5.126 -28.200 1.00 50.81 98 GLN A CA 1
ATOM 717 C C . GLN A 1 98 ? 33.251 4.217 -29.433 1.00 50.81 98 GLN A C 1
ATOM 719 O O . GLN A 1 98 ? 32.956 4.704 -30.522 1.00 50.81 98 GLN A O 1
ATOM 724 N N . ARG A 1 99 ? 33.521 2.911 -29.288 1.00 53.62 99 ARG A N 1
ATOM 725 C CA . ARG A 1 99 ? 33.395 1.945 -30.393 1.00 53.62 99 ARG A CA 1
ATOM 726 C C . ARG A 1 99 ? 31.947 1.659 -30.765 1.00 53.62 99 ARG A C 1
ATOM 728 O O . ARG A 1 99 ? 31.665 1.555 -31.953 1.00 53.62 99 ARG A O 1
ATOM 735 N N . ALA A 1 100 ? 31.049 1.574 -29.786 1.00 53.12 100 ALA A N 1
ATOM 736 C CA . ALA A 1 100 ? 29.624 1.406 -30.049 1.00 53.12 100 ALA A CA 1
ATOM 737 C C . ALA A 1 100 ? 28.936 2.696 -30.541 1.00 53.12 100 ALA A C 1
ATOM 739 O O . ALA A 1 100 ? 27.848 2.624 -31.103 1.00 53.12 100 ALA A O 1
ATOM 740 N N . MET A 1 101 ? 29.569 3.865 -30.357 1.00 53.38 101 MET A N 1
ATOM 741 C CA . MET A 1 101 ? 28.976 5.178 -30.653 1.00 53.38 101 MET A CA 1
ATOM 742 C C . MET A 1 101 ? 29.662 5.998 -31.767 1.00 53.38 101 MET A C 1
ATOM 744 O O . MET A 1 101 ? 29.372 7.186 -31.943 1.00 53.38 101 MET A O 1
ATOM 748 N N . SER A 1 102 ? 30.580 5.414 -32.537 1.00 44.09 102 SER A N 1
ATOM 749 C CA . SER A 1 102 ? 31.277 6.122 -33.623 1.00 44.09 102 SER A CA 1
ATOM 750 C C . SER A 1 102 ? 30.459 6.156 -34.921 1.00 44.09 102 SER A C 1
ATOM 752 O O . SER A 1 102 ? 30.065 5.098 -35.402 1.00 44.09 102 SER A O 1
ATOM 754 N N . PRO A 1 103 ? 30.352 7.316 -35.596 1.00 50.53 103 PRO A N 1
ATOM 755 C CA . PRO A 1 103 ? 29.533 8.450 -35.179 1.00 50.53 103 PRO A CA 1
ATOM 756 C C . PRO A 1 103 ? 28.037 8.088 -35.246 1.00 50.53 103 PRO A C 1
ATOM 758 O O . PRO A 1 103 ? 27.508 7.866 -36.331 1.00 50.53 103 PRO A O 1
ATOM 761 N N . LEU A 1 104 ? 27.341 8.076 -34.110 1.00 49.16 104 LEU A N 1
ATOM 762 C CA . LEU A 1 104 ? 25.881 7.946 -34.091 1.00 49.16 104 LEU A CA 1
ATOM 763 C C . LEU A 1 104 ? 25.229 9.209 -34.675 1.00 49.16 104 LEU A C 1
ATOM 765 O O . LEU A 1 104 ? 24.943 10.171 -33.967 1.00 49.16 104 LEU A O 1
ATOM 769 N N . THR A 1 105 ? 25.022 9.208 -35.990 1.00 54.38 105 THR A N 1
ATOM 770 C CA . THR A 1 105 ? 23.870 9.880 -36.614 1.00 54.38 105 THR A CA 1
ATOM 771 C C . THR A 1 105 ? 22.586 9.080 -36.425 1.00 54.38 105 THR A C 1
ATOM 773 O O . THR A 1 105 ? 21.507 9.568 -36.742 1.00 54.38 105 THR A O 1
ATOM 776 N N . ASP A 1 106 ? 22.717 7.858 -35.914 1.00 62.38 106 ASP A N 1
ATOM 777 C CA . ASP A 1 106 ? 21.667 6.862 -35.887 1.00 62.38 106 ASP A CA 1
ATOM 778 C C . ASP A 1 106 ? 21.291 6.583 -34.427 1.00 62.38 106 ASP A C 1
ATOM 780 O O . ASP A 1 106 ? 22.122 6.631 -33.521 1.00 62.38 106 ASP A O 1
ATOM 784 N N . SER A 1 107 ? 20.012 6.336 -34.183 1.00 74.38 107 SER A N 1
ATOM 785 C CA . SER A 1 107 ? 19.477 6.077 -32.852 1.00 74.38 107 SER A CA 1
ATOM 786 C C . SER A 1 107 ? 20.070 4.816 -32.206 1.00 74.38 107 SER A C 1
ATOM 788 O O . SER A 1 107 ? 20.243 3.799 -32.878 1.00 74.38 107 SER A O 1
ATOM 790 N N . VAL A 1 108 ? 20.291 4.839 -30.891 1.00 80.25 108 VAL A N 1
ATOM 791 C CA . VAL A 1 108 ? 20.717 3.675 -30.101 1.00 80.25 108 VAL A CA 1
ATOM 792 C C . VAL A 1 108 ? 19.500 2.955 -29.537 1.00 80.25 108 VAL A C 1
ATOM 794 O O . VAL A 1 108 ? 18.600 3.589 -28.993 1.00 80.25 108 VAL A O 1
ATOM 797 N N . THR A 1 109 ? 19.484 1.624 -29.614 1.00 85.44 109 THR A N 1
ATOM 798 C CA . THR A 1 109 ? 18.466 0.810 -28.933 1.00 85.44 109 THR A CA 1
ATOM 799 C C . THR A 1 109 ? 18.990 0.359 -27.571 1.00 85.44 109 THR A C 1
ATOM 801 O O . THR A 1 109 ? 19.977 -0.375 -27.488 1.00 85.44 109 THR A O 1
ATOM 804 N N . LEU A 1 110 ? 18.325 0.809 -26.511 1.00 90.06 110 LEU A N 1
ATOM 805 C CA . LEU A 1 110 ? 18.547 0.396 -25.132 1.00 90.06 110 LEU A CA 1
ATOM 806 C C . LEU A 1 110 ? 17.479 -0.608 -24.711 1.00 90.06 110 LEU A C 1
ATOM 808 O O . LEU A 1 110 ? 16.311 -0.482 -25.081 1.00 90.06 110 LEU A O 1
ATOM 812 N N . PHE A 1 111 ? 17.884 -1.567 -23.892 1.00 92.44 111 PHE A N 1
ATOM 813 C CA . PHE A 1 111 ? 16.990 -2.520 -23.251 1.00 92.44 111 PHE A CA 1
ATOM 814 C C . PHE A 1 111 ? 17.120 -2.375 -21.739 1.00 92.44 111 PHE A C 1
ATOM 816 O O . PHE A 1 111 ? 18.210 -2.111 -21.225 1.00 92.44 111 PHE A O 1
ATOM 823 N N . ALA A 1 112 ? 16.007 -2.546 -21.036 1.00 92.56 112 ALA A N 1
ATOM 824 C CA . ALA A 1 112 ? 15.997 -2.707 -19.592 1.00 92.56 112 ALA A CA 1
ATOM 825 C C . ALA A 1 112 ? 15.131 -3.905 -19.219 1.00 92.56 112 ALA A C 1
ATOM 827 O O . ALA A 1 112 ? 14.064 -4.074 -19.809 1.00 92.56 112 ALA A O 1
ATOM 828 N N . ASP A 1 113 ? 15.572 -4.701 -18.254 1.00 94.88 113 ASP A N 1
ATOM 829 C CA . ASP A 1 113 ? 14.866 -5.866 -17.727 1.00 94.88 113 A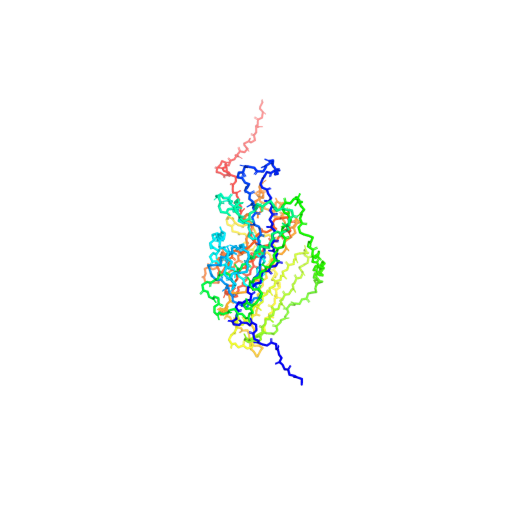SP A CA 1
ATOM 830 C C . ASP A 1 113 ? 14.860 -5.875 -16.195 1.00 94.88 113 ASP A C 1
ATOM 832 O O . ASP A 1 113 ? 15.768 -5.359 -15.539 1.00 94.88 113 ASP A O 1
ATOM 836 N N . LEU A 1 114 ? 13.789 -6.430 -15.633 1.00 93.81 114 LEU A N 1
ATOM 837 C CA . LEU A 1 114 ? 13.616 -6.629 -14.200 1.00 93.81 114 LEU A CA 1
ATOM 838 C C . LEU A 1 114 ? 14.111 -8.014 -13.800 1.00 93.81 114 LEU A C 1
ATOM 840 O O . LEU A 1 114 ? 13.735 -9.024 -14.393 1.00 93.81 114 LEU A O 1
ATOM 844 N N . GLU A 1 115 ? 14.902 -8.049 -12.738 1.00 94.94 115 GLU A N 1
ATOM 845 C CA . GLU A 1 115 ? 15.346 -9.266 -12.076 1.00 94.94 115 GLU A CA 1
ATOM 846 C C . GLU A 1 115 ? 14.880 -9.227 -10.623 1.00 94.94 115 GLU A C 1
ATOM 848 O O . GLU A 1 115 ? 14.989 -8.201 -9.961 1.00 94.94 115 GLU A O 1
ATOM 853 N N . ALA A 1 116 ? 14.341 -10.332 -10.122 1.00 94.31 116 ALA A N 1
ATOM 854 C CA . ALA A 1 116 ? 13.922 -10.477 -8.732 1.00 94.31 116 ALA A CA 1
ATOM 855 C C . ALA A 1 116 ? 14.309 -11.870 -8.233 1.00 94.31 116 ALA A C 1
ATOM 857 O O . ALA A 1 116 ? 14.281 -12.833 -9.000 1.00 94.31 116 ALA A O 1
ATOM 858 N N . ASP A 1 117 ? 14.589 -12.024 -6.940 1.00 94.81 117 ASP A N 1
ATOM 859 C CA . ASP A 1 117 ? 14.956 -13.335 -6.375 1.00 94.81 117 ASP A CA 1
ATOM 860 C C . ASP A 1 117 ? 13.846 -14.378 -6.559 1.00 94.81 117 ASP A C 1
ATOM 862 O O . ASP A 1 117 ? 14.097 -15.579 -6.666 1.00 94.81 117 ASP A O 1
ATOM 866 N N . ASN A 1 118 ? 12.597 -13.919 -6.607 1.00 88.31 118 ASN A N 1
ATOM 867 C CA . ASN A 1 118 ? 11.429 -14.752 -6.816 1.00 88.31 118 ASN A CA 1
ATOM 868 C C . ASN A 1 118 ? 10.884 -14.694 -8.251 1.00 88.31 118 ASN A C 1
ATOM 870 O O . ASN A 1 118 ? 9.736 -15.078 -8.446 1.00 88.31 118 ASN A O 1
ATOM 874 N N . LEU A 1 119 ? 11.672 -14.289 -9.263 1.00 89.94 119 LEU A N 1
ATOM 875 C CA . LEU A 1 119 ? 11.245 -14.130 -10.673 1.00 89.94 119 LEU A CA 1
ATOM 876 C C . LEU A 1 119 ? 10.560 -15.368 -11.282 1.00 89.94 119 LEU A C 1
ATOM 878 O O . LEU A 1 119 ? 9.746 -15.243 -12.185 1.00 89.94 119 LEU A O 1
ATOM 882 N N . ALA A 1 120 ? 10.829 -16.571 -10.768 1.00 90.06 120 ALA A N 1
ATOM 883 C CA . ALA A 1 120 ? 10.129 -17.791 -11.187 1.00 90.06 120 ALA A CA 1
ATOM 884 C C . ALA A 1 120 ? 8.614 -17.778 -10.890 1.00 90.06 120 ALA A C 1
ATOM 886 O O . ALA A 1 120 ? 7.880 -18.599 -11.433 1.00 90.06 120 ALA A O 1
ATOM 887 N N . LEU A 1 121 ? 8.168 -16.874 -10.016 1.00 87.75 121 LEU A N 1
ATOM 888 C CA . LEU A 1 121 ? 6.766 -16.607 -9.708 1.00 87.75 121 LEU A CA 1
ATOM 889 C C . LEU A 1 121 ? 6.195 -15.464 -10.557 1.00 87.75 121 LEU A C 1
ATOM 891 O O . LEU A 1 121 ? 5.136 -14.960 -10.215 1.00 87.75 121 LEU A O 1
ATOM 895 N N . ASP A 1 122 ? 6.888 -15.006 -11.599 1.00 90.81 122 ASP A N 1
ATOM 896 C CA . ASP A 1 122 ? 6.352 -13.970 -12.475 1.00 90.81 122 ASP A CA 1
ATOM 897 C C . ASP A 1 122 ? 5.269 -14.534 -13.405 1.00 90.81 122 ASP A C 1
ATOM 899 O O . ASP A 1 122 ? 5.507 -15.524 -14.107 1.00 90.81 122 ASP A O 1
ATOM 903 N N . HIS A 1 123 ? 4.093 -13.904 -13.436 1.00 88.12 123 HIS A N 1
ATOM 904 C CA . HIS A 1 123 ? 2.992 -14.312 -14.312 1.00 88.12 123 HIS A CA 1
ATOM 905 C C . HIS A 1 123 ? 3.326 -14.133 -15.793 1.00 88.12 123 HIS A C 1
ATOM 907 O O . HIS A 1 123 ? 2.907 -14.918 -16.652 1.00 88.12 123 HIS A O 1
ATOM 913 N N . ASN A 1 124 ? 4.042 -13.061 -16.108 1.00 88.12 124 ASN A N 1
ATOM 914 C CA . ASN A 1 124 ? 4.246 -12.599 -17.459 1.00 88.12 124 ASN A CA 1
ATOM 915 C C . ASN A 1 124 ? 5.673 -12.081 -17.641 1.00 88.12 124 ASN A C 1
ATOM 917 O O . ASN A 1 124 ? 5.861 -10.924 -17.984 1.00 88.12 124 ASN A O 1
ATOM 921 N N . PRO A 1 125 ? 6.706 -12.936 -17.597 1.00 89.75 125 PRO A N 1
ATOM 922 C CA . PRO A 1 125 ? 8.091 -12.480 -17.731 1.00 89.75 125 PRO A CA 1
ATOM 923 C C . PRO A 1 125 ? 8.392 -11.742 -19.054 1.00 89.75 125 PRO A C 1
ATOM 925 O O . PRO A 1 125 ? 9.440 -11.117 -19.204 1.00 89.75 125 PRO A O 1
ATOM 928 N N . ALA A 1 126 ? 7.478 -11.781 -20.030 1.00 90.38 126 ALA A N 1
ATOM 929 C CA . ALA A 1 126 ? 7.565 -11.001 -21.255 1.00 90.38 126 ALA A CA 1
ATOM 930 C C . ALA A 1 126 ? 7.293 -9.490 -21.078 1.00 90.38 126 ALA A C 1
ATOM 932 O O . ALA A 1 126 ? 7.622 -8.737 -21.986 1.00 90.38 126 ALA A O 1
ATOM 933 N N . ASN A 1 127 ? 6.711 -9.014 -19.973 1.00 91.38 127 ASN A N 1
ATOM 934 C CA . ASN A 1 127 ? 6.561 -7.573 -19.692 1.00 91.38 127 ASN A CA 1
ATOM 935 C C . ASN A 1 127 ? 7.620 -7.041 -18.699 1.00 91.38 127 ASN A C 1
ATOM 937 O O . ASN A 1 127 ? 7.651 -5.839 -18.422 1.00 91.38 127 ASN A O 1
ATOM 941 N N . ASN A 1 128 ? 8.527 -7.907 -18.235 1.00 92.06 128 ASN A N 1
ATOM 942 C CA . ASN A 1 128 ? 9.684 -7.528 -17.423 1.00 92.06 128 ASN A CA 1
ATOM 943 C C . ASN A 1 128 ? 10.749 -6.770 -18.192 1.00 92.06 128 ASN A C 1
ATOM 945 O O . ASN A 1 128 ? 11.662 -6.238 -17.570 1.00 92.06 128 ASN A O 1
ATOM 949 N N . HIS A 1 129 ? 10.653 -6.722 -19.519 1.00 93.19 129 HIS A N 1
ATOM 950 C CA . HIS A 1 129 ? 11.597 -6.015 -20.362 1.00 93.19 129 HIS A CA 1
ATOM 951 C C . HIS A 1 129 ? 10.925 -4.879 -21.131 1.00 93.19 129 HIS A C 1
ATOM 953 O O . HIS A 1 129 ? 9.766 -4.964 -21.535 1.00 93.19 129 HIS A O 1
ATOM 959 N N . LEU A 1 130 ? 11.680 -3.810 -21.369 1.00 92.44 130 LEU A N 1
ATOM 960 C CA . LEU A 1 130 ? 11.271 -2.693 -22.208 1.00 92.44 130 LEU A CA 1
ATOM 961 C C . LEU A 1 130 ? 12.409 -2.286 -23.137 1.00 92.44 130 LEU A C 1
ATOM 963 O O . LEU A 1 130 ? 13.580 -2.298 -22.758 1.00 92.44 130 LEU A O 1
ATOM 967 N N . VAL A 1 131 ? 12.034 -1.884 -24.349 1.00 91.81 131 VAL A N 1
ATOM 968 C CA . VAL A 1 131 ? 12.952 -1.387 -25.374 1.00 91.81 131 VAL A CA 1
ATOM 969 C C . VAL A 1 131 ? 12.744 0.112 -25.539 1.00 91.81 131 VAL A C 1
ATOM 971 O O . VAL A 1 131 ? 11.630 0.567 -25.797 1.00 91.81 131 VAL A O 1
ATOM 974 N N . GLY A 1 132 ? 13.820 0.880 -25.398 1.00 86.31 132 GLY A N 1
ATOM 975 C CA . GLY A 1 132 ? 13.842 2.320 -25.620 1.00 86.31 132 GLY A CA 1
ATOM 976 C C . GLY A 1 132 ? 14.798 2.668 -26.751 1.00 86.31 132 GLY A C 1
ATOM 977 O O . GLY A 1 132 ? 15.917 2.170 -26.800 1.00 86.31 132 GLY A O 1
ATOM 978 N N . VAL A 1 133 ? 14.378 3.543 -27.659 1.00 82.06 133 VAL A N 1
ATOM 979 C CA . VAL A 1 133 ? 15.256 4.079 -28.703 1.00 82.06 133 VAL A CA 1
ATOM 980 C C . VAL A 1 133 ? 15.667 5.488 -28.295 1.00 82.06 133 VAL A C 1
ATOM 982 O O . VAL A 1 133 ? 14.819 6.368 -28.169 1.00 82.06 133 VAL A O 1
ATOM 985 N N . VAL A 1 134 ? 16.960 5.692 -28.063 1.00 75.00 134 VAL A N 1
ATOM 986 C CA . VAL A 1 134 ? 17.534 6.985 -27.682 1.00 75.00 134 VAL A CA 1
ATOM 987 C C . VAL A 1 134 ? 18.233 7.568 -28.895 1.00 75.00 134 VAL A C 1
ATOM 989 O O . VAL A 1 134 ? 19.164 6.970 -29.430 1.00 75.00 134 VAL A O 1
ATOM 992 N N . ASP A 1 135 ? 17.794 8.744 -29.327 1.00 71.88 135 ASP A N 1
ATOM 993 C CA . ASP A 1 135 ? 18.560 9.547 -30.270 1.00 71.88 135 ASP A CA 1
ATOM 994 C C . ASP A 1 135 ? 19.604 10.345 -29.473 1.00 71.88 135 ASP A C 1
ATOM 996 O O . ASP A 1 135 ? 19.230 11.234 -28.712 1.00 71.88 135 ASP A O 1
ATOM 1000 N N . PRO A 1 136 ? 20.906 10.044 -29.592 1.00 60.59 136 PRO A N 1
ATOM 1001 C CA . PRO A 1 136 ? 21.934 10.782 -28.871 1.00 60.59 136 PRO A CA 1
ATOM 1002 C C . PRO A 1 136 ? 22.110 12.214 -29.398 1.00 60.59 136 PRO A C 1
ATOM 1004 O O . PRO A 1 136 ? 22.679 13.039 -28.692 1.00 60.59 136 PRO A O 1
ATOM 1007 N N . ALA A 1 137 ? 21.660 12.538 -30.616 1.00 59.88 137 ALA A N 1
ATOM 1008 C CA . ALA A 1 137 ? 21.793 13.873 -31.201 1.00 59.88 137 ALA A CA 1
ATOM 1009 C C . ALA A 1 137 ? 20.677 14.827 -30.751 1.00 59.88 137 ALA A C 1
ATOM 1011 O O . ALA A 1 137 ? 20.880 16.043 -30.700 1.00 59.88 137 ALA A O 1
ATOM 1012 N N . MET A 1 138 ? 19.514 14.292 -30.382 1.00 52.31 138 MET A N 1
ATOM 1013 C CA . MET A 1 138 ? 18.455 15.057 -29.744 1.00 52.31 138 MET A CA 1
ATOM 1014 C C . MET A 1 138 ? 18.526 14.821 -28.239 1.00 52.31 138 MET A C 1
ATOM 1016 O O . MET A 1 138 ? 18.286 13.721 -27.766 1.00 52.31 138 MET A O 1
ATOM 1020 N N . GLY A 1 139 ? 18.725 15.871 -27.441 1.00 51.28 139 GLY A N 1
ATOM 1021 C CA . GLY A 1 139 ? 18.336 15.858 -26.020 1.00 51.28 139 GLY A CA 1
ATOM 1022 C C . GLY A 1 139 ? 16.810 15.743 -25.837 1.00 51.28 139 GLY A C 1
ATOM 1023 O O . GLY A 1 139 ? 16.236 16.431 -24.998 1.00 51.28 139 GLY A O 1
ATOM 1024 N N . GLY A 1 140 ? 16.145 14.968 -26.695 1.00 44.53 140 GLY A N 1
ATOM 1025 C CA . GLY A 1 140 ? 14.718 14.780 -26.789 1.00 44.53 140 GLY A CA 1
ATOM 1026 C C . GLY A 1 140 ? 14.305 13.645 -25.876 1.00 44.53 140 GLY A C 1
ATOM 1027 O O . GLY A 1 140 ? 14.773 12.514 -25.990 1.00 44.53 140 GLY A O 1
ATOM 1028 N N . THR A 1 141 ? 13.401 13.960 -24.964 1.00 42.44 141 THR A N 1
ATOM 1029 C CA . THR A 1 141 ? 12.611 12.964 -24.259 1.00 42.44 141 THR A CA 1
ATOM 1030 C C . THR A 1 141 ? 11.922 12.068 -25.288 1.00 42.44 141 THR A C 1
ATOM 1032 O O . THR A 1 141 ? 11.254 12.563 -26.196 1.00 42.44 141 THR A O 1
ATOM 1035 N N . ILE A 1 142 ? 12.090 10.748 -25.162 1.00 41.78 142 ILE A N 1
ATOM 1036 C CA . ILE A 1 142 ? 11.298 9.782 -25.932 1.00 41.78 142 ILE A CA 1
ATOM 1037 C C . ILE A 1 142 ? 9.826 10.151 -25.685 1.00 41.78 142 ILE A C 1
ATOM 1039 O O . ILE A 1 142 ? 9.427 10.206 -24.515 1.00 41.78 142 ILE A O 1
ATOM 1043 N N . PRO A 1 143 ? 9.031 10.484 -26.723 1.00 40.44 143 PRO A N 1
ATOM 1044 C CA . PRO A 1 143 ? 7.649 10.875 -26.522 1.00 40.44 143 PRO A CA 1
ATOM 1045 C C . PRO A 1 143 ? 6.920 9.684 -25.914 1.00 40.44 143 PRO A C 1
ATOM 1047 O O . PRO A 1 143 ? 6.680 8.675 -26.575 1.00 40.44 143 PRO A O 1
ATOM 1050 N N . MET A 1 144 ? 6.596 9.803 -24.626 1.00 45.75 144 MET A N 1
ATOM 1051 C CA . MET A 1 144 ? 5.651 8.907 -23.985 1.00 45.75 144 MET A CA 1
ATOM 1052 C C . MET A 1 144 ? 4.394 8.888 -24.850 1.00 45.75 144 MET A C 1
ATOM 1054 O O . MET A 1 144 ? 3.873 9.948 -25.212 1.00 45.75 144 MET A O 1
ATOM 1058 N N . ALA A 1 145 ? 3.832 7.703 -25.080 1.00 37.00 145 ALA A N 1
ATOM 1059 C CA . ALA A 1 145 ? 2.383 7.645 -25.099 1.00 37.00 145 ALA A CA 1
ATOM 1060 C C . ALA A 1 145 ? 1.962 8.237 -23.754 1.00 37.00 145 ALA A C 1
ATOM 1062 O O . ALA A 1 145 ? 2.206 7.615 -22.722 1.00 37.00 145 ALA A O 1
ATOM 1063 N N . THR A 1 146 ? 1.477 9.485 -23.746 1.00 38.81 146 THR A N 1
ATOM 1064 C CA . THR A 1 146 ? 0.942 10.097 -22.534 1.00 38.81 146 THR A CA 1
ATOM 1065 C C . THR A 1 146 ? -0.039 9.075 -21.987 1.00 38.81 146 THR A C 1
ATOM 1067 O O . THR A 1 146 ? -0.999 8.768 -22.704 1.00 38.81 146 THR A O 1
ATOM 1070 N N . PRO A 1 147 ? 0.228 8.459 -20.818 1.00 35.25 147 PRO A N 1
ATOM 1071 C CA . PRO A 1 147 ? -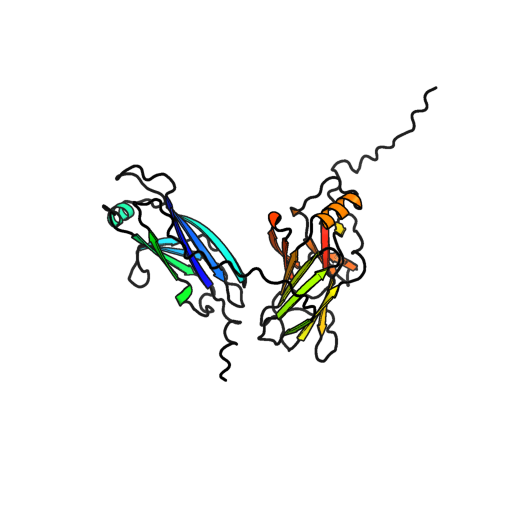0.690 7.475 -20.287 1.00 35.25 147 PRO A CA 1
ATOM 1072 C C . PRO A 1 147 ? -2.038 8.174 -20.241 1.00 35.25 147 PRO A C 1
ATOM 1074 O O . PRO A 1 147 ? -2.129 9.296 -19.728 1.00 35.25 147 PRO A O 1
ATOM 1077 N N . ALA A 1 148 ? -3.044 7.575 -20.890 1.00 39.62 148 ALA A N 1
ATOM 1078 C CA . ALA A 1 148 ? -4.398 8.101 -20.828 1.00 39.62 148 ALA A CA 1
ATOM 1079 C C . ALA A 1 148 ? -4.660 8.395 -19.347 1.00 39.62 148 ALA A C 1
ATOM 1081 O O . ALA A 1 148 ? -4.349 7.519 -18.531 1.00 39.62 148 ALA A O 1
ATOM 1082 N N . PRO A 1 149 ? -5.083 9.623 -18.987 1.00 39.25 149 PRO A N 1
ATOM 1083 C CA . PRO A 1 149 ? -5.178 10.012 -17.590 1.00 39.25 149 PRO A CA 1
ATOM 1084 C C . PRO A 1 149 ? -5.948 8.913 -16.873 1.00 39.25 149 PRO A C 1
ATOM 1086 O O . PRO A 1 149 ? -7.072 8.603 -17.276 1.00 39.25 149 PRO A O 1
ATOM 1089 N N . SER A 1 150 ? -5.298 8.265 -15.898 1.00 39.03 150 SER A N 1
ATOM 1090 C CA . SER A 1 150 ? -5.943 7.194 -15.146 1.00 39.03 150 SER A CA 1
ATOM 1091 C C . SER A 1 150 ? -7.244 7.789 -14.619 1.00 39.03 150 SER A C 1
ATOM 1093 O O . SER A 1 150 ? -7.186 8.865 -14.005 1.00 39.03 150 SER A O 1
ATOM 1095 N N . PRO A 1 151 ? -8.410 7.212 -14.966 1.00 44.62 151 PRO A N 1
ATOM 1096 C CA . PRO A 1 151 ? -9.685 7.829 -14.649 1.00 44.62 151 PRO A CA 1
ATOM 1097 C C . PRO A 1 151 ? -9.689 8.129 -13.159 1.00 44.62 151 PRO A C 1
ATOM 1099 O O . PRO A 1 151 ? -9.405 7.244 -12.351 1.00 44.62 151 PRO A O 1
ATOM 1102 N N . THR A 1 152 ? -9.944 9.388 -12.793 1.00 58.25 152 THR A N 1
ATOM 1103 C CA . THR A 1 152 ? -9.992 9.766 -11.383 1.00 58.25 152 THR A CA 1
ATOM 1104 C C . THR A 1 152 ? -11.012 8.852 -10.711 1.00 58.25 152 THR A C 1
ATOM 1106 O O . THR A 1 152 ? -12.175 8.856 -11.126 1.00 58.25 152 THR A O 1
ATOM 1109 N N . PRO A 1 153 ? -10.605 8.026 -9.733 1.00 61.69 153 PRO A N 1
ATOM 1110 C CA . PRO A 1 153 ? -11.508 7.052 -9.154 1.00 61.69 153 PRO A CA 1
ATOM 1111 C C . PRO A 1 153 ? -12.690 7.793 -8.529 1.00 61.69 153 PRO A C 1
ATOM 1113 O O . PRO A 1 153 ? -12.516 8.696 -7.705 1.00 61.69 153 PRO A O 1
ATOM 1116 N N . VAL A 1 154 ? -13.902 7.429 -8.947 1.00 77.19 154 VAL A N 1
ATOM 1117 C CA . VAL A 1 154 ? -15.125 7.947 -8.338 1.00 77.19 154 VAL A CA 1
ATOM 1118 C C . VAL A 1 154 ? -15.242 7.313 -6.956 1.00 77.19 154 VAL A C 1
ATOM 1120 O O . VAL A 1 154 ? -15.326 6.095 -6.821 1.00 77.19 154 VAL A O 1
ATOM 1123 N N . TRP A 1 155 ? -15.223 8.141 -5.915 1.00 77.94 155 TRP A N 1
ATOM 1124 C CA . TRP A 1 155 ? -15.346 7.680 -4.537 1.00 77.94 155 TRP A CA 1
ATOM 1125 C C . TRP A 1 155 ? -16.808 7.386 -4.207 1.00 77.94 155 TRP A C 1
ATOM 1127 O O . TRP A 1 155 ? -17.552 8.269 -3.789 1.00 77.94 155 TRP A O 1
ATOM 1137 N N . THR A 1 156 ? -17.223 6.136 -4.387 1.00 82.81 156 THR A N 1
ATOM 1138 C CA . THR A 1 156 ? -18.488 5.626 -3.849 1.00 82.81 156 THR A CA 1
ATOM 1139 C C . THR A 1 156 ? -18.251 4.959 -2.502 1.00 82.81 156 THR A C 1
ATOM 1141 O O . THR A 1 156 ? -17.344 4.139 -2.364 1.00 82.81 156 THR A O 1
ATOM 1144 N N . THR A 1 157 ? -19.070 5.294 -1.505 1.00 89.62 157 THR A N 1
ATOM 1145 C CA . THR A 1 157 ? -19.046 4.621 -0.202 1.00 89.62 157 THR A CA 1
ATOM 1146 C C . THR A 1 157 ? -19.430 3.152 -0.377 1.00 89.62 157 THR A C 1
ATOM 1148 O O . THR A 1 157 ? -20.522 2.840 -0.843 1.00 89.62 157 THR A O 1
ATOM 1151 N N . GLN A 1 158 ? -18.530 2.260 0.021 1.00 92.75 158 GLN A N 1
ATOM 1152 C CA . GLN A 1 158 ? -18.700 0.815 0.031 1.00 92.75 158 GLN A CA 1
ATOM 1153 C C . GLN A 1 158 ? -18.174 0.285 1.365 1.00 92.75 158 GLN A C 1
ATOM 1155 O O . GLN A 1 158 ? -16.989 0.015 1.531 1.00 92.75 158 GLN A O 1
ATOM 1160 N N . THR A 1 159 ? -19.056 0.154 2.348 1.00 96.00 159 THR A N 1
ATOM 1161 C CA . THR A 1 159 ? -18.673 -0.240 3.711 1.00 96.00 159 THR A CA 1
ATOM 1162 C C . THR A 1 159 ? -18.706 -1.743 3.940 1.00 96.00 159 THR A C 1
ATOM 1164 O O . THR A 1 159 ? -18.382 -2.174 5.038 1.00 96.00 159 THR A O 1
ATOM 1167 N N . THR A 1 160 ? -19.069 -2.552 2.940 1.00 97.31 160 THR A N 1
ATOM 1168 C CA . THR A 1 160 ? -19.058 -4.018 3.038 1.00 97.31 160 THR A CA 1
ATOM 1169 C C . THR A 1 160 ? -18.508 -4.663 1.768 1.00 97.31 160 THR A C 1
ATOM 1171 O O . THR A 1 160 ? -18.723 -4.160 0.662 1.00 97.31 160 THR A O 1
ATOM 1174 N N . VAL A 1 161 ? -17.786 -5.774 1.924 1.00 97.69 161 VAL A N 1
ATOM 1175 C CA . VAL A 1 161 ? -17.279 -6.585 0.810 1.00 97.69 161 VAL A CA 1
ATOM 1176 C C . VAL A 1 161 ? -17.137 -8.045 1.236 1.00 97.69 161 VAL A C 1
ATOM 1178 O O . VAL A 1 161 ? -16.623 -8.335 2.314 1.00 97.69 161 VAL A O 1
ATOM 1181 N N . ALA A 1 162 ? -17.607 -8.967 0.398 1.00 97.44 162 ALA A N 1
ATOM 1182 C CA . ALA A 1 162 ? -17.355 -10.394 0.561 1.00 97.44 162 ALA A CA 1
ATOM 1183 C C . ALA A 1 162 ? -16.079 -10.768 -0.197 1.00 97.44 162 ALA A C 1
ATOM 1185 O O . ALA A 1 162 ? -15.928 -10.405 -1.361 1.00 97.44 162 ALA A O 1
ATOM 1186 N N . VAL A 1 163 ? -15.172 -11.475 0.472 1.00 95.12 163 VAL A N 1
ATOM 1187 C CA . VAL A 1 163 ? -13.849 -11.831 -0.043 1.00 95.12 163 VAL A CA 1
ATOM 1188 C C . VAL A 1 163 ? -13.681 -13.340 0.068 1.00 95.12 163 VAL A C 1
ATOM 1190 O O . VAL A 1 163 ? -13.646 -13.881 1.173 1.00 95.12 163 VAL A O 1
ATOM 1193 N N . ALA A 1 164 ? -13.621 -14.029 -1.070 1.00 93.25 164 ALA A N 1
ATOM 1194 C CA . ALA A 1 164 ? -13.195 -15.426 -1.136 1.00 93.25 164 ALA A CA 1
ATOM 1195 C C . ALA A 1 164 ? -11.662 -15.531 -0.997 1.00 93.25 164 ALA A C 1
ATOM 1197 O O . ALA A 1 164 ? -10.977 -14.530 -1.211 1.00 93.25 164 ALA A O 1
ATOM 1198 N N . PRO A 1 165 ? -11.101 -16.708 -0.653 1.00 88.31 165 PRO A N 1
ATOM 1199 C CA . PRO A 1 165 ? -9.657 -16.867 -0.488 1.00 88.31 165 PRO A CA 1
ATOM 1200 C C . PRO A 1 165 ? -8.848 -16.394 -1.688 1.00 88.31 165 PRO A C 1
ATOM 1202 O O . PRO A 1 165 ? -7.791 -15.830 -1.509 1.00 88.31 165 PRO A O 1
ATOM 1205 N N . ASP A 1 166 ? -9.350 -16.563 -2.900 1.00 74.88 166 ASP A N 1
ATOM 1206 C CA . ASP A 1 166 ? -8.715 -16.206 -4.167 1.00 74.88 166 ASP A CA 1
ATOM 1207 C C . ASP A 1 166 ? -9.277 -14.918 -4.782 1.00 74.88 166 ASP A C 1
ATOM 1209 O O . ASP A 1 166 ? -9.123 -14.678 -5.973 1.00 74.88 166 ASP A O 1
ATOM 1213 N N . GLN A 1 167 ? -9.960 -14.077 -4.009 1.00 83.44 167 GLN A N 1
ATOM 1214 C CA . GLN A 1 167 ? -10.535 -12.837 -4.522 1.00 83.44 167 GLN A CA 1
ATOM 1215 C C . GLN A 1 167 ? -9.984 -11.642 -3.765 1.00 83.44 167 GLN A C 1
ATOM 1217 O O . GLN A 1 167 ? -9.814 -11.683 -2.553 1.00 83.44 167 GLN A O 1
ATOM 1222 N N . ALA A 1 168 ? -9.721 -10.559 -4.493 1.00 86.00 168 ALA A N 1
ATOM 1223 C CA . ALA A 1 168 ? -9.454 -9.269 -3.880 1.00 86.00 168 ALA A CA 1
ATOM 1224 C C . ALA A 1 168 ? -10.775 -8.547 -3.570 1.00 86.00 168 ALA A C 1
ATOM 1226 O O . ALA A 1 168 ? -11.773 -8.708 -4.275 1.00 86.00 168 ALA A O 1
ATOM 1227 N N . GLY A 1 169 ? -10.762 -7.711 -2.538 1.00 92.25 169 GLY A N 1
ATOM 1228 C CA . GLY A 1 169 ? -11.873 -6.851 -2.154 1.00 92.25 169 GLY A CA 1
ATOM 1229 C C . GLY A 1 169 ? -11.416 -5.428 -1.866 1.00 92.25 169 GLY A C 1
ATOM 1230 O O . GLY A 1 169 ? -10.246 -5.168 -1.584 1.00 92.25 169 GLY A O 1
ATOM 1231 N N . GLU A 1 170 ? -12.359 -4.493 -1.909 1.00 95.44 170 GLU A N 1
ATOM 1232 C CA . GLU A 1 170 ? -12.117 -3.116 -1.497 1.00 95.44 170 GLU A CA 1
ATOM 1233 C C . GLU A 1 170 ? -13.284 -2.596 -0.652 1.00 95.44 170 GLU A C 1
ATOM 1235 O O . GLU A 1 170 ? -14.453 -2.812 -0.976 1.00 95.44 170 GLU A O 1
ATOM 1240 N N . LEU A 1 171 ? -12.953 -1.905 0.437 1.00 96.69 171 LEU A N 1
ATOM 1241 C CA . LEU A 1 171 ? -13.882 -1.107 1.232 1.00 96.69 171 LEU A CA 1
ATOM 1242 C C . LEU A 1 171 ? -13.531 0.366 1.052 1.00 96.69 171 LEU A C 1
ATOM 1244 O O . LEU A 1 171 ? -12.359 0.736 1.028 1.00 96.69 171 LEU A O 1
ATOM 1248 N N . ARG A 1 172 ? -14.546 1.221 0.980 1.00 96.19 172 ARG A N 1
ATOM 1249 C CA . ARG A 1 172 ? -14.409 2.674 0.875 1.00 96.19 172 ARG A CA 1
ATOM 1250 C C . ARG A 1 172 ? -15.382 3.353 1.826 1.00 96.19 172 ARG A C 1
ATOM 1252 O O . ARG A 1 172 ? -16.573 3.055 1.830 1.00 96.19 172 ARG A O 1
ATOM 1259 N N . TYR A 1 173 ? -14.899 4.313 2.596 1.00 95.56 173 TYR A N 1
ATOM 1260 C CA . TYR A 1 173 ? -15.718 5.127 3.488 1.00 95.56 173 TYR A CA 1
ATOM 1261 C C . TYR A 1 173 ? -15.345 6.593 3.341 1.00 95.56 173 TYR A C 1
ATOM 1263 O O . TYR A 1 173 ? -14.165 6.933 3.293 1.00 95.56 173 TYR A O 1
ATOM 1271 N N . THR A 1 174 ? -16.360 7.454 3.286 1.00 94.50 174 THR A N 1
ATOM 1272 C CA . THR A 1 174 ? -16.192 8.902 3.415 1.00 94.50 174 THR A CA 1
ATOM 1273 C C . THR A 1 174 ? -16.855 9.335 4.714 1.00 94.50 174 THR A C 1
ATOM 1275 O O . THR A 1 174 ? -18.060 9.148 4.878 1.00 94.50 174 THR A O 1
ATOM 1278 N N . GLY A 1 175 ? -16.054 9.864 5.635 1.00 89.31 175 GLY A N 1
ATOM 1279 C CA . GLY A 1 175 ? -16.501 10.348 6.933 1.00 89.31 175 GLY A CA 1
ATOM 1280 C C . GLY A 1 175 ? -17.270 11.658 6.848 1.00 89.31 175 GLY A C 1
ATOM 1281 O O . GLY A 1 175 ? -17.215 12.378 5.848 1.00 89.31 175 GLY A O 1
ATOM 1282 N N . SER A 1 176 ? -17.966 11.982 7.936 1.00 87.81 176 SER A N 1
ATOM 1283 C CA . SER A 1 176 ? -18.743 13.221 8.073 1.00 87.81 176 SER A CA 1
ATOM 1284 C C . SER A 1 176 ? -17.880 14.486 7.936 1.00 87.81 176 SER A C 1
ATOM 1286 O O . SER A 1 176 ? -18.342 15.521 7.463 1.00 87.81 176 SER A O 1
ATOM 1288 N N . ASN A 1 177 ? -16.601 14.374 8.288 1.00 86.50 177 ASN A N 1
ATOM 1289 C CA . ASN A 1 177 ? -15.572 15.405 8.198 1.00 86.50 177 ASN A CA 1
ATOM 1290 C C . ASN A 1 177 ? -14.828 15.439 6.849 1.00 86.50 177 ASN A C 1
ATOM 1292 O O . ASN A 1 177 ? -13.815 16.123 6.726 1.00 86.50 177 ASN A O 1
ATOM 1296 N N . GLY A 1 178 ? -15.277 14.675 5.850 1.00 90.06 178 GLY A N 1
ATOM 1297 C CA . GLY A 1 178 ? -14.634 14.603 4.539 1.00 90.06 178 GLY A CA 1
ATOM 1298 C C . GLY A 1 178 ? -13.404 13.692 4.469 1.00 90.06 178 GLY A C 1
ATOM 1299 O O . GLY A 1 178 ? -12.881 13.510 3.366 1.00 90.06 178 GLY A O 1
ATOM 1300 N N . ARG A 1 179 ? -12.974 13.067 5.581 1.00 92.25 179 ARG A N 1
ATOM 1301 C CA . ARG A 1 179 ? -11.951 12.007 5.552 1.00 92.25 179 ARG A CA 1
ATOM 1302 C C . ARG A 1 179 ? -12.382 10.917 4.581 1.00 92.25 179 ARG A C 1
ATOM 1304 O O . ARG A 1 179 ? -13.542 10.505 4.593 1.00 92.25 179 ARG A O 1
ATOM 1311 N N . ARG A 1 180 ? -11.431 10.358 3.833 1.00 95.31 180 ARG A N 1
ATOM 1312 C CA . ARG A 1 180 ? -11.658 9.123 3.072 1.00 95.31 180 ARG A CA 1
ATOM 1313 C C . ARG A 1 180 ? -10.769 8.003 3.584 1.00 95.31 180 ARG A C 1
ATOM 1315 O O . ARG A 1 180 ? -9.584 8.203 3.826 1.00 95.31 180 ARG A O 1
ATOM 1322 N N . ILE A 1 181 ? -11.355 6.825 3.746 1.00 96.31 181 ILE A N 1
ATOM 1323 C CA . ILE A 1 181 ? -10.646 5.586 4.053 1.00 96.31 181 ILE A CA 1
ATOM 1324 C C . ILE A 1 181 ? -10.896 4.632 2.894 1.00 96.31 181 ILE A C 1
ATOM 1326 O O . ILE A 1 181 ? -12.048 4.416 2.511 1.00 96.31 181 ILE A O 1
ATOM 1330 N N . ALA A 1 182 ? -9.830 4.055 2.356 1.00 96.06 182 ALA A N 1
ATOM 1331 C CA . ALA A 1 182 ? -9.900 2.899 1.479 1.00 96.06 182 ALA A CA 1
ATOM 1332 C C . ALA A 1 182 ? -9.147 1.737 2.125 1.00 96.06 182 ALA A C 1
ATOM 1334 O O . ALA A 1 182 ? -8.023 1.904 2.596 1.00 96.06 182 ALA A O 1
ATOM 1335 N N . VAL A 1 183 ? -9.768 0.565 2.150 1.00 96.75 183 VAL A N 1
ATOM 1336 C CA . VAL A 1 183 ? -9.142 -0.676 2.603 1.00 96.75 183 VAL A CA 1
ATOM 1337 C C . VAL A 1 183 ? -9.106 -1.621 1.425 1.00 96.75 183 VAL A C 1
ATOM 1339 O O . VAL A 1 183 ? -10.151 -2.078 0.965 1.00 96.75 183 VAL A O 1
ATOM 1342 N N . ARG A 1 184 ? -7.905 -1.924 0.953 1.00 94.00 184 ARG A N 1
ATOM 1343 C CA . ARG A 1 184 ? -7.689 -2.925 -0.077 1.00 94.00 184 ARG A CA 1
ATOM 1344 C C . ARG A 1 184 ? -7.332 -4.243 0.587 1.00 94.00 184 ARG A C 1
ATOM 1346 O O . ARG A 1 184 ? -6.380 -4.312 1.362 1.00 94.00 184 ARG A O 1
ATOM 1353 N N . ILE A 1 185 ? -8.099 -5.272 0.258 1.00 94.81 185 ILE A N 1
ATOM 1354 C CA . ILE A 1 185 ? -7.947 -6.638 0.746 1.00 94.81 185 ILE A CA 1
ATOM 1355 C C . ILE A 1 185 ? -7.426 -7.464 -0.433 1.00 94.81 185 ILE A C 1
ATOM 1357 O O . ILE A 1 185 ? -8.211 -7.759 -1.335 1.00 94.81 185 ILE A O 1
ATOM 1361 N N . PRO A 1 186 ? -6.118 -7.763 -0.506 1.00 84.44 186 PRO A N 1
ATOM 1362 C CA . PRO A 1 186 ? -5.572 -8.603 -1.568 1.00 84.44 186 PRO A CA 1
ATOM 1363 C C . PRO A 1 186 ? -6.209 -10.000 -1.604 1.00 84.44 186 PRO A C 1
ATOM 1365 O O . PRO A 1 186 ? -6.827 -10.452 -0.639 1.00 84.44 186 PRO A O 1
ATOM 1368 N N . GLY A 1 187 ? -6.032 -10.704 -2.723 1.00 76.06 187 GLY A N 1
ATOM 1369 C CA . GLY A 1 187 ? -6.299 -12.141 -2.757 1.00 76.06 187 GLY A CA 1
ATOM 1370 C C . GLY A 1 187 ? -5.384 -12.883 -1.779 1.00 76.06 187 GLY A C 1
ATOM 1371 O O . GLY A 1 187 ? -4.303 -12.415 -1.432 1.00 76.06 187 GLY A O 1
ATOM 1372 N N . TYR A 1 188 ? -5.843 -14.032 -1.302 1.00 80.31 188 TYR A N 1
ATOM 1373 C CA . TYR A 1 188 ? -5.179 -14.901 -0.323 1.00 80.31 188 TYR A CA 1
ATOM 1374 C C . TYR A 1 188 ? -4.906 -14.259 1.028 1.00 80.31 188 TYR A C 1
ATOM 1376 O O . TYR A 1 188 ? -4.183 -14.814 1.850 1.00 80.31 188 TYR A O 1
ATOM 1384 N N . THR A 1 189 ? -5.525 -13.115 1.302 1.00 86.50 189 THR A N 1
ATOM 1385 C CA . THR A 1 189 ? -5.550 -12.497 2.624 1.00 86.50 189 THR A CA 1
ATOM 1386 C C . THR A 1 189 ? -6.392 -13.305 3.622 1.00 86.50 189 THR A C 1
ATOM 1388 O O . THR A 1 189 ? -6.163 -13.220 4.832 1.00 86.50 189 THR A O 1
ATOM 1391 N N . VAL A 1 190 ? -7.330 -14.125 3.132 1.00 93.69 190 VAL A N 1
ATOM 1392 C CA . VAL A 1 190 ? -8.192 -15.010 3.929 1.00 93.69 190 VAL A CA 1
ATOM 1393 C C . VAL A 1 190 ? -8.098 -16.457 3.447 1.00 93.69 190 VAL A C 1
ATOM 1395 O O . VAL A 1 190 ? -7.858 -16.713 2.274 1.00 93.69 190 VAL A O 1
ATOM 1398 N N . ASP A 1 191 ? -8.312 -17.413 4.348 1.00 91.44 191 ASP A N 1
ATOM 1399 C CA . ASP A 1 191 ? -8.322 -18.857 4.061 1.00 91.44 191 ASP A CA 1
ATOM 1400 C C . ASP A 1 191 ? -9.727 -19.412 3.764 1.00 91.44 191 ASP A C 1
ATOM 1402 O O . ASP A 1 191 ? -9.878 -20.514 3.239 1.00 91.44 191 ASP A O 1
ATOM 1406 N N . GLN A 1 192 ? -10.769 -18.644 4.086 1.00 95.38 192 GLN A N 1
ATOM 1407 C CA . GLN A 1 192 ? -12.172 -18.963 3.826 1.00 95.38 192 GLN A CA 1
ATOM 1408 C C . GLN A 1 192 ? -12.932 -17.697 3.429 1.00 95.38 192 GLN A C 1
ATOM 1410 O O . GLN A 1 192 ? -12.549 -16.590 3.822 1.00 95.38 192 GLN A O 1
ATOM 1415 N N . ALA A 1 193 ? -14.037 -17.865 2.696 1.00 97.44 193 ALA A N 1
ATOM 1416 C CA . ALA A 1 193 ? -14.898 -16.756 2.302 1.00 97.44 193 ALA A CA 1
ATOM 1417 C C . ALA A 1 193 ? -15.327 -15.943 3.531 1.00 97.44 193 ALA A C 1
ATOM 1419 O O . ALA A 1 193 ? -15.962 -16.467 4.441 1.00 97.44 193 ALA A O 1
ATOM 1420 N N . THR A 1 194 ? -14.942 -14.671 3.572 1.00 98.31 194 THR A N 1
ATOM 1421 C CA . THR A 1 194 ? -15.109 -13.789 4.729 1.00 98.31 194 THR A CA 1
ATOM 1422 C C . THR A 1 194 ? -15.732 -12.480 4.262 1.00 98.31 194 THR A C 1
ATOM 1424 O O . THR A 1 194 ? -15.289 -11.884 3.283 1.00 98.31 194 THR A O 1
ATOM 1427 N N . THR A 1 195 ? -16.780 -12.023 4.943 1.00 98.44 195 THR A N 1
ATOM 1428 C CA . THR A 1 195 ? -17.374 -10.707 4.688 1.00 98.44 195 THR A CA 1
ATOM 1429 C C . THR A 1 195 ? -16.771 -9.692 5.639 1.00 98.44 195 THR A C 1
ATOM 1431 O O . THR A 1 195 ? -16.863 -9.851 6.856 1.00 98.44 195 THR A O 1
ATOM 1434 N N . PHE A 1 196 ? -16.177 -8.643 5.084 1.00 98.38 196 PHE A N 1
ATOM 1435 C CA . PHE A 1 196 ? -15.620 -7.530 5.835 1.00 98.38 196 PHE A CA 1
ATOM 1436 C C . PHE A 1 196 ? -16.576 -6.345 5.827 1.00 98.38 196 PHE A C 1
ATOM 1438 O O . PHE A 1 196 ? -17.190 -6.042 4.802 1.00 98.38 196 PHE A O 1
ATOM 1445 N N . ALA A 1 197 ? -16.672 -5.658 6.961 1.00 98.12 197 ALA A N 1
ATOM 1446 C CA . ALA A 1 197 ? -17.427 -4.426 7.107 1.00 98.12 197 ALA A CA 1
ATOM 1447 C C . ALA A 1 197 ? -16.554 -3.331 7.728 1.00 98.12 197 ALA A C 1
ATOM 1449 O O . ALA A 1 197 ? -16.042 -3.502 8.831 1.00 98.12 197 ALA A O 1
ATOM 1450 N N . LEU A 1 198 ? -16.411 -2.200 7.040 1.00 97.69 198 LEU A N 1
ATOM 1451 C CA . LEU A 1 198 ? -15.769 -0.994 7.558 1.00 97.69 198 LEU A CA 1
ATOM 1452 C C . LEU A 1 198 ? -16.813 -0.166 8.312 1.00 97.69 198 LEU A C 1
ATOM 1454 O O . LEU A 1 198 ? -17.778 0.313 7.714 1.00 97.69 198 LEU A O 1
ATOM 1458 N N . GLN A 1 199 ? -16.624 -0.004 9.618 1.00 96.44 199 GLN A N 1
ATOM 1459 C CA . GLN A 1 199 ? -17.581 0.658 10.499 1.00 96.44 199 GLN A CA 1
ATOM 1460 C C . GLN A 1 199 ? -16.928 1.866 11.180 1.00 96.44 199 GLN A C 1
ATOM 1462 O O . GLN A 1 199 ? -15.916 1.700 11.865 1.00 96.44 199 GLN A O 1
ATOM 1467 N N . PRO A 1 200 ? -17.477 3.084 11.032 1.00 95.50 200 PRO A N 1
ATOM 1468 C CA . PRO A 1 200 ? -17.041 4.203 11.851 1.00 95.50 200 PRO A CA 1
ATOM 1469 C C . PRO A 1 200 ? -17.440 3.957 13.306 1.00 95.50 200 PRO A C 1
ATOM 1471 O O . PRO A 1 200 ? -18.535 3.473 13.599 1.00 95.50 200 PRO A O 1
ATOM 1474 N N . LEU A 1 201 ? -16.550 4.310 14.222 1.00 94.31 201 LEU A N 1
ATOM 1475 C CA . LEU A 1 201 ? -16.791 4.225 15.652 1.00 94.31 201 LEU A CA 1
ATOM 1476 C C . LEU A 1 201 ? -17.061 5.624 16.194 1.00 94.31 201 LEU A C 1
ATOM 1478 O O . LEU A 1 201 ? -16.344 6.579 15.892 1.00 94.31 201 LEU A O 1
ATOM 1482 N N . ALA A 1 202 ? -18.097 5.740 17.021 1.00 88.44 202 ALA A N 1
ATOM 1483 C CA . ALA A 1 202 ? -18.447 7.010 17.635 1.00 88.44 202 ALA A CA 1
ATOM 1484 C C . ALA A 1 202 ? -17.337 7.495 18.587 1.00 88.44 202 ALA A C 1
ATOM 1486 O O . ALA A 1 202 ? -16.770 6.725 19.374 1.00 88.44 202 ALA A O 1
ATOM 1487 N N . GLY A 1 203 ? -17.080 8.802 18.532 1.00 83.12 203 GLY A N 1
ATOM 1488 C CA . GLY A 1 203 ? -16.108 9.488 19.377 1.00 83.12 203 GLY A CA 1
ATOM 1489 C C . GLY A 1 203 ? -14.655 9.319 18.922 1.00 83.12 203 GLY A C 1
ATOM 1490 O O . GLY A 1 203 ? -14.258 8.299 18.351 1.00 83.12 203 GLY A O 1
ATOM 1491 N N . ALA A 1 204 ? -13.852 10.341 19.215 1.00 80.31 204 ALA A N 1
ATOM 1492 C CA . ALA A 1 204 ? -12.407 10.279 19.048 1.00 80.31 204 ALA A CA 1
ATOM 1493 C C . ALA A 1 204 ? -11.802 9.227 19.988 1.00 80.31 204 ALA A C 1
ATOM 1495 O O . ALA A 1 204 ? -12.367 8.908 21.041 1.00 80.31 204 ALA A O 1
ATOM 1496 N N . ALA A 1 205 ? -10.640 8.690 19.619 1.00 85.75 205 ALA A N 1
ATOM 1497 C CA . ALA A 1 205 ? -9.840 7.928 20.567 1.00 85.75 205 ALA A CA 1
ATOM 1498 C C . ALA A 1 205 ? -9.482 8.809 21.777 1.00 85.75 205 ALA A C 1
ATOM 1500 O O . ALA A 1 205 ? -9.341 10.019 21.620 1.00 85.75 205 ALA A O 1
ATOM 1501 N N . PRO A 1 206 ? -9.339 8.255 22.990 1.00 85.12 206 PRO A N 1
ATOM 1502 C CA . PRO A 1 206 ? -8.831 9.039 24.106 1.00 85.12 206 PRO A CA 1
ATOM 1503 C C . PRO A 1 206 ? -7.408 9.519 23.794 1.00 85.12 206 PRO A C 1
ATOM 1505 O O . PRO A 1 206 ? -6.572 8.739 23.330 1.00 85.12 206 PRO A O 1
ATOM 1508 N N . ALA A 1 207 ? -7.129 10.797 24.057 1.00 81.56 207 ALA A N 1
ATOM 1509 C CA . ALA A 1 207 ? -5.766 11.311 24.001 1.00 81.56 207 ALA A CA 1
ATOM 1510 C C . ALA A 1 207 ? -4.882 10.571 25.013 1.00 81.56 207 ALA A C 1
ATOM 1512 O O . ALA A 1 207 ? -5.320 10.241 26.119 1.00 81.56 207 ALA A O 1
ATOM 1513 N N . THR A 1 208 ? -3.632 10.318 24.637 1.00 85.00 208 THR A N 1
ATOM 1514 C CA . THR A 1 208 ? -2.616 9.797 25.558 1.00 85.00 208 THR A CA 1
ATOM 1515 C C . THR A 1 208 ? -1.634 10.912 25.904 1.00 85.00 208 THR A C 1
ATOM 1517 O O . THR A 1 208 ? -1.704 12.006 25.349 1.00 85.00 208 THR A O 1
ATOM 1520 N N . THR A 1 209 ? -0.700 10.661 26.824 1.00 81.44 209 THR A N 1
ATOM 1521 C CA . THR A 1 209 ? 0.259 11.681 27.283 1.00 81.44 209 THR A CA 1
ATOM 1522 C C . THR A 1 209 ? 1.027 12.354 26.140 1.00 81.44 209 THR A C 1
ATOM 1524 O O . THR A 1 209 ? 1.347 13.533 26.256 1.00 81.44 209 THR A O 1
ATOM 1527 N N . ASN A 1 210 ? 1.290 11.625 25.048 1.00 85.94 210 ASN A N 1
ATOM 1528 C CA . ASN A 1 210 ? 2.116 12.091 23.931 1.00 85.94 210 ASN A CA 1
ATOM 1529 C C . ASN A 1 210 ? 1.437 11.934 22.560 1.00 85.94 210 ASN A C 1
ATOM 1531 O O . ASN A 1 210 ? 2.101 12.117 21.546 1.00 85.94 210 ASN A O 1
ATOM 1535 N N . LEU A 1 211 ? 0.155 11.557 22.500 1.00 89.25 211 LEU A N 1
ATOM 1536 C CA . LEU A 1 211 ? -0.560 11.353 21.236 1.00 89.25 211 LEU A CA 1
ATOM 1537 C C . LEU A 1 211 ? -1.911 12.058 21.278 1.00 89.25 211 LEU A C 1
ATOM 1539 O O . LEU A 1 211 ? -2.725 11.797 22.169 1.00 89.25 211 LEU A O 1
ATOM 1543 N N . PHE A 1 212 ? -2.161 12.896 20.277 1.00 90.00 212 PHE A N 1
ATOM 1544 C CA . PHE A 1 212 ? -3.443 13.556 20.085 1.00 90.00 212 PHE A CA 1
ATOM 1545 C C . PHE A 1 212 ? -4.225 12.882 18.946 1.00 90.00 212 PHE A C 1
ATOM 1547 O O . PHE A 1 212 ? -3.677 12.708 17.854 1.00 90.00 212 PHE A O 1
ATOM 1554 N N . PRO A 1 213 ? -5.480 12.466 19.177 1.00 91.12 213 PRO A N 1
ATOM 1555 C CA . PRO A 1 213 ? -6.322 11.839 18.166 1.00 91.12 213 PRO A CA 1
ATOM 1556 C C . PRO A 1 213 ? -6.781 12.890 17.152 1.00 91.12 213 PRO A C 1
ATOM 1558 O O . PRO A 1 213 ? -7.334 13.923 17.515 1.00 91.12 213 PRO A O 1
ATOM 1561 N N . VAL A 1 214 ? -6.586 12.627 15.867 1.00 86.81 214 VAL A N 1
ATOM 1562 C CA . VAL A 1 214 ? -6.900 13.609 14.812 1.00 86.81 214 VAL A CA 1
ATOM 1563 C C . VAL A 1 214 ? -8.311 13.401 14.255 1.00 86.81 214 VAL A C 1
ATOM 1565 O O . VAL A 1 214 ? -8.787 14.197 13.448 1.00 86.81 214 VAL A O 1
ATOM 1568 N N . ASP A 1 215 ? -8.994 12.315 14.648 1.00 83.38 215 ASP A N 1
ATOM 1569 C CA . ASP A 1 215 ? -10.215 11.898 13.963 1.00 83.38 215 ASP A CA 1
ATOM 1570 C C . ASP A 1 215 ? -11.142 10.926 14.724 1.00 83.38 215 ASP A C 1
ATOM 1572 O O . ASP A 1 215 ? -10.806 10.376 15.774 1.00 83.38 215 ASP A O 1
ATOM 1576 N N . GLU A 1 216 ? -12.313 10.686 14.126 1.00 88.69 216 GLU A N 1
ATOM 1577 C CA . GLU A 1 216 ? -13.191 9.540 14.323 1.00 88.69 216 GLU A CA 1
ATOM 1578 C C . GLU A 1 216 ? -12.407 8.230 14.206 1.00 88.69 216 GLU A C 1
ATOM 1580 O O . GLU A 1 216 ? -11.642 7.998 13.264 1.00 88.69 216 GLU A O 1
ATOM 1585 N N . ARG A 1 217 ? -12.670 7.316 15.128 1.00 94.88 217 ARG A N 1
ATOM 1586 C CA . ARG A 1 217 ? -12.154 5.954 15.044 1.00 94.88 217 ARG A CA 1
ATOM 1587 C C . ARG A 1 217 ? -12.906 5.167 13.977 1.00 94.88 217 ARG A C 1
ATOM 1589 O O . ARG A 1 217 ? -14.026 5.510 13.596 1.00 94.88 217 ARG A O 1
ATOM 1596 N N . PHE A 1 218 ? -12.315 4.082 13.516 1.00 96.69 218 PHE A N 1
ATOM 1597 C CA . PHE A 1 218 ? -13.018 3.102 12.698 1.00 96.69 218 PHE A CA 1
ATOM 1598 C C . PHE A 1 218 ? -12.571 1.700 13.075 1.00 96.69 218 PHE A C 1
ATOM 1600 O O . PHE A 1 218 ? -11.499 1.512 13.638 1.00 96.69 218 PHE A O 1
ATOM 1607 N N . THR A 1 219 ? -13.391 0.715 12.753 1.00 97.38 219 THR A N 1
ATOM 1608 C CA . THR A 1 219 ? -13.052 -0.695 12.894 1.00 97.38 219 THR A CA 1
ATOM 1609 C C . THR A 1 219 ? -13.377 -1.417 11.599 1.00 97.38 219 THR A C 1
ATOM 1611 O O . THR A 1 219 ? -14.189 -0.956 10.788 1.00 97.38 219 THR A O 1
ATOM 1614 N N . ILE A 1 220 ? -12.715 -2.543 11.384 1.00 97.69 220 ILE A N 1
ATOM 1615 C CA . ILE A 1 220 ? -13.036 -3.463 10.303 1.00 97.69 220 ILE A CA 1
ATOM 1616 C C . ILE A 1 220 ? -13.482 -4.752 10.979 1.00 97.69 220 ILE A C 1
ATOM 1618 O O . ILE A 1 220 ? -12.728 -5.349 11.741 1.00 97.69 220 ILE A O 1
ATOM 1622 N N . VAL A 1 221 ? -14.710 -5.174 10.702 1.00 97.88 221 VAL A N 1
ATOM 1623 C CA . VAL A 1 221 ? -15.298 -6.391 11.262 1.00 97.88 221 VAL A CA 1
ATOM 1624 C C . VAL A 1 221 ? -15.253 -7.483 10.206 1.00 97.88 221 VAL A C 1
ATOM 1626 O O . VAL A 1 221 ? -15.778 -7.293 9.111 1.00 97.88 221 VAL A O 1
ATOM 1629 N N . ALA A 1 222 ? -14.657 -8.628 10.531 1.00 98.25 222 ALA A N 1
ATOM 1630 C CA . ALA A 1 222 ? -14.758 -9.841 9.725 1.00 98.25 222 ALA A CA 1
ATOM 1631 C C . ALA A 1 222 ? -15.925 -10.704 10.203 1.00 98.25 222 ALA A C 1
ATOM 1633 O O . ALA A 1 222 ? -16.105 -10.913 11.403 1.00 98.25 222 ALA A O 1
ATOM 1634 N N . THR A 1 223 ? -16.687 -11.247 9.257 1.00 98.44 223 THR A N 1
ATOM 1635 C CA . THR A 1 223 ? -17.762 -12.204 9.522 1.00 98.44 223 THR A CA 1
ATOM 1636 C C . THR A 1 223 ? -17.673 -13.419 8.600 1.00 98.44 223 THR A C 1
ATOM 1638 O O . THR A 1 223 ? -17.352 -13.290 7.416 1.00 98.44 223 THR A O 1
ATOM 1641 N N . ARG A 1 224 ? -17.987 -14.603 9.132 1.00 98.06 224 ARG A N 1
ATOM 1642 C CA . ARG A 1 224 ? -18.207 -15.853 8.380 1.00 98.06 224 ARG A CA 1
ATOM 1643 C C . ARG A 1 224 ? -19.575 -16.390 8.753 1.00 98.06 224 ARG A C 1
ATOM 1645 O O . ARG A 1 224 ? -19.913 -16.422 9.932 1.00 98.06 224 ARG A O 1
ATOM 1652 N N . ASP A 1 225 ? -20.385 -16.722 7.752 1.00 96.56 225 ASP A N 1
ATOM 1653 C CA . ASP A 1 225 ? -21.759 -17.205 7.951 1.00 96.56 225 ASP A CA 1
ATOM 1654 C C . ASP A 1 225 ? -22.603 -16.291 8.869 1.00 96.56 225 ASP A C 1
ATOM 1656 O O . ASP A 1 225 ? -23.420 -16.739 9.672 1.00 96.56 225 ASP A O 1
ATOM 1660 N N . GLY A 1 226 ? -22.366 -14.976 8.779 1.00 95.50 226 GLY A N 1
ATOM 1661 C CA . GLY A 1 226 ? -23.028 -13.953 9.595 1.00 95.50 226 GLY A CA 1
ATOM 1662 C C . GLY A 1 226 ? -22.523 -13.823 11.039 1.00 95.50 226 GLY A C 1
ATOM 1663 O O . GLY A 1 226 ? -23.021 -12.967 11.766 1.00 95.50 226 GLY A O 1
ATOM 1664 N N . GLN A 1 227 ? -21.542 -14.621 11.466 1.00 98.00 227 GLN A N 1
ATOM 1665 C CA . GLN A 1 227 ? -20.926 -14.536 12.793 1.00 98.00 227 GLN A CA 1
ATOM 1666 C C . GLN A 1 227 ? -19.632 -13.729 12.746 1.00 98.00 227 GLN A C 1
ATOM 1668 O O . GLN A 1 227 ? -18.795 -13.952 11.872 1.00 98.00 227 GLN A O 1
ATOM 1673 N N . ALA A 1 228 ? -19.459 -12.802 13.690 1.00 97.19 228 ALA A N 1
ATOM 1674 C CA . ALA A 1 228 ? -18.228 -12.031 13.825 1.00 97.19 228 ALA A CA 1
ATOM 1675 C C . ALA A 1 228 ? -17.062 -12.919 14.275 1.00 97.19 228 ALA A C 1
ATOM 1677 O O . ALA A 1 228 ? -17.229 -13.784 15.135 1.00 97.19 228 ALA A O 1
ATOM 1678 N N . ILE A 1 229 ? -15.881 -12.673 13.710 1.00 97.81 229 ILE A N 1
ATOM 1679 C CA . ILE A 1 229 ? -14.646 -13.374 14.065 1.00 97.81 229 ILE A CA 1
ATOM 1680 C C . ILE A 1 229 ? -13.774 -12.403 14.865 1.00 97.81 229 ILE A C 1
ATOM 1682 O O . ILE A 1 229 ? -13.170 -11.508 14.264 1.00 97.81 229 ILE A O 1
ATOM 1686 N N . PRO A 1 230 ? -13.730 -12.522 16.203 1.00 94.06 230 PRO A N 1
ATOM 1687 C CA . PRO A 1 230 ? -12.834 -11.705 17.009 1.00 94.06 230 PRO A CA 1
ATOM 1688 C C . PRO A 1 230 ? -11.375 -12.051 16.694 1.00 94.06 230 PRO A C 1
ATOM 1690 O O . PRO A 1 230 ? -11.077 -13.168 16.271 1.00 94.06 230 PRO A O 1
ATOM 1693 N N . ASP A 1 231 ? -10.478 -11.085 16.898 1.00 92.75 231 ASP A N 1
ATOM 1694 C CA . ASP A 1 231 ? -9.027 -11.261 16.752 1.00 92.75 231 ASP A CA 1
ATOM 1695 C C . ASP A 1 231 ? -8.601 -11.840 15.390 1.00 92.75 231 ASP A C 1
ATOM 1697 O O . ASP A 1 231 ? -7.683 -12.651 15.286 1.00 92.75 231 ASP A O 1
ATOM 1701 N N . PHE A 1 232 ? -9.286 -11.438 14.316 1.00 96.75 232 PHE A N 1
ATOM 1702 C CA . PHE A 1 232 ? -8.995 -11.928 12.972 1.00 96.75 232 PHE A CA 1
ATOM 1703 C C . PHE A 1 232 ? -7.584 -11.519 12.522 1.00 96.75 232 PHE A C 1
ATOM 1705 O O . PHE A 1 232 ? -7.271 -10.328 12.410 1.00 96.75 232 PHE A O 1
ATOM 1712 N N . HIS A 1 233 ? -6.761 -12.518 12.200 1.00 96.38 233 HIS A N 1
ATOM 1713 C CA . HIS A 1 233 ? -5.449 -12.349 11.584 1.00 96.38 233 HIS A CA 1
ATOM 1714 C C . HIS A 1 233 ? -5.521 -12.634 10.091 1.00 96.38 233 HIS A C 1
ATOM 1716 O O . HIS A 1 233 ? -6.082 -13.640 9.654 1.00 96.38 233 HIS A O 1
ATOM 1722 N N . PHE A 1 234 ? -4.914 -11.753 9.311 1.00 94.69 234 PHE A N 1
ATOM 1723 C CA . PHE A 1 234 ? -4.795 -11.951 7.882 1.00 94.69 234 PHE A CA 1
ATOM 1724 C C . PHE A 1 234 ? -3.645 -12.906 7.556 1.00 94.69 234 PHE A C 1
ATOM 1726 O O . PHE A 1 234 ? -2.582 -12.834 8.169 1.00 94.69 234 PHE A O 1
ATOM 1733 N N . GLN A 1 235 ? -3.836 -13.754 6.543 1.00 86.75 235 GLN A N 1
ATOM 1734 C CA . GLN A 1 235 ? -2.749 -14.566 5.977 1.00 86.75 235 GLN A CA 1
ATOM 1735 C C . GLN A 1 235 ? -1.706 -13.672 5.285 1.00 86.75 235 GLN A C 1
ATOM 1737 O O . GLN A 1 235 ? -0.507 -13.919 5.367 1.00 86.75 235 GLN A O 1
ATOM 1742 N N . HIS A 1 236 ? -2.178 -12.586 4.664 1.00 82.75 236 HIS A N 1
ATOM 1743 C CA . HIS A 1 236 ? -1.366 -11.530 4.065 1.00 82.75 236 HIS A CA 1
ATOM 1744 C C . HIS A 1 236 ? -1.907 -10.162 4.489 1.00 82.75 236 HIS A C 1
ATOM 1746 O O . HIS A 1 236 ? -3.122 -9.962 4.390 1.00 82.75 236 HIS A O 1
ATOM 1752 N N . PRO A 1 237 ? -1.057 -9.214 4.929 1.00 89.88 237 PRO A N 1
ATOM 1753 C CA . PRO A 1 237 ? -1.519 -7.906 5.376 1.00 89.88 237 PRO A CA 1
ATOM 1754 C C . PRO A 1 237 ? -2.358 -7.172 4.323 1.00 89.88 237 PRO A C 1
ATOM 1756 O O . PRO A 1 237 ? -2.063 -7.214 3.129 1.00 89.88 237 PRO A O 1
ATOM 1759 N N . ILE A 1 238 ? -3.383 -6.459 4.780 1.00 95.06 238 ILE A N 1
ATOM 1760 C CA . ILE A 1 238 ? -4.193 -5.562 3.945 1.00 95.06 238 ILE A CA 1
ATOM 1761 C C . ILE A 1 238 ? -3.523 -4.195 3.822 1.00 95.06 238 ILE A C 1
ATOM 1763 O O . ILE A 1 238 ? -2.741 -3.809 4.692 1.00 95.06 238 ILE A O 1
ATOM 1767 N N . VAL A 1 239 ? -3.875 -3.431 2.786 1.00 94.25 239 VAL A N 1
ATOM 1768 C CA . VAL A 1 239 ? -3.439 -2.035 2.638 1.00 94.25 239 VAL A CA 1
ATOM 1769 C C . VAL A 1 239 ? -4.570 -1.111 3.070 1.00 94.25 239 VAL A C 1
ATOM 1771 O O . VAL A 1 239 ? -5.668 -1.157 2.513 1.00 94.25 239 VAL A O 1
ATOM 1774 N N . VAL A 1 240 ? -4.297 -0.241 4.035 1.00 96.62 240 VAL A N 1
ATOM 1775 C CA . VAL A 1 240 ? -5.213 0.817 4.465 1.00 96.62 240 VAL A CA 1
ATOM 1776 C C . VAL A 1 240 ? -4.662 2.157 3.998 1.00 96.62 240 VAL A C 1
ATOM 1778 O O . VAL A 1 240 ? -3.549 2.540 4.352 1.00 96.62 240 VAL A O 1
ATOM 1781 N N . THR A 1 241 ? -5.461 2.874 3.217 1.00 96.06 241 THR A N 1
ATOM 1782 C CA . THR A 1 241 ? -5.188 4.239 2.770 1.00 96.06 241 THR A CA 1
ATOM 1783 C C . THR A 1 241 ? -6.121 5.192 3.501 1.00 96.06 241 THR A C 1
ATOM 1785 O O . THR A 1 241 ? -7.343 5.070 3.407 1.00 96.06 241 THR A O 1
ATOM 1788 N N . VAL A 1 242 ? -5.549 6.162 4.207 1.00 96.31 242 VAL A N 1
ATOM 1789 C CA . VAL A 1 242 ? -6.271 7.222 4.910 1.00 96.31 242 VAL A CA 1
ATOM 1790 C C . VAL A 1 242 ? -5.936 8.551 4.251 1.00 96.31 242 VAL A C 1
ATOM 1792 O O . VAL A 1 242 ? -4.784 8.974 4.257 1.00 96.31 242 VAL A O 1
ATOM 1795 N N . ASN A 1 243 ? -6.945 9.215 3.698 1.00 95.69 243 ASN A N 1
ATOM 1796 C CA . ASN A 1 243 ? -6.860 10.598 3.249 1.00 95.69 243 ASN A CA 1
ATOM 1797 C C . ASN A 1 243 ? -7.465 11.494 4.331 1.00 95.69 243 ASN A C 1
ATOM 1799 O O . ASN A 1 243 ? -8.687 11.495 4.520 1.00 95.69 243 ASN A O 1
ATOM 1803 N N . TYR A 1 244 ? -6.612 12.214 5.053 1.00 94.12 244 TYR A N 1
ATOM 1804 C CA . TYR A 1 244 ? -7.019 13.190 6.061 1.00 94.12 244 TYR A CA 1
ATOM 1805 C C . TYR A 1 244 ? -7.241 14.566 5.421 1.00 94.12 244 TYR A C 1
ATOM 1807 O O . TYR A 1 244 ? -6.979 14.772 4.238 1.00 94.12 244 TYR A O 1
ATOM 1815 N N . THR A 1 245 ? -7.810 15.499 6.183 1.00 93.06 245 THR A N 1
ATOM 1816 C CA . THR A 1 245 ? -8.068 16.867 5.714 1.00 93.06 245 THR A CA 1
ATOM 1817 C C . THR A 1 245 ? -7.317 17.867 6.577 1.00 93.06 245 THR A C 1
ATOM 1819 O O . THR A 1 245 ? -7.172 17.658 7.782 1.00 93.06 245 THR A O 1
ATOM 1822 N N . GLU A 1 246 ? -6.920 18.997 5.994 1.00 90.00 246 GLU A N 1
ATOM 1823 C CA . GLU A 1 246 ? -6.306 20.103 6.739 1.00 90.00 246 GLU A CA 1
ATOM 1824 C C . GLU A 1 246 ? -7.193 20.586 7.896 1.00 90.00 246 GLU A C 1
ATOM 1826 O O . GLU A 1 246 ? -6.697 20.937 8.961 1.00 90.00 246 GLU A O 1
ATOM 1831 N N . THR A 1 247 ? -8.523 20.548 7.736 1.00 87.44 247 THR A N 1
ATOM 1832 C CA . THR A 1 247 ? -9.466 20.916 8.804 1.00 87.44 247 THR A CA 1
ATOM 1833 C C . THR A 1 247 ? -9.314 20.030 10.039 1.00 87.44 247 THR A C 1
ATOM 1835 O O . THR A 1 247 ? -9.430 20.517 11.162 1.00 87.44 247 THR A O 1
ATOM 1838 N N . MET A 1 248 ? -9.028 18.740 9.857 1.00 84.81 248 MET A N 1
ATOM 1839 C CA . MET A 1 248 ? -8.771 17.836 10.977 1.00 84.81 248 MET A CA 1
ATOM 1840 C C . MET A 1 248 ? -7.458 18.175 11.685 1.00 84.81 248 MET A C 1
ATOM 1842 O O . MET A 1 248 ? -7.405 18.156 12.914 1.00 84.81 248 MET A O 1
ATOM 1846 N N . LEU A 1 249 ? -6.424 18.534 10.920 1.00 86.00 249 LEU A N 1
ATOM 1847 C CA . LEU A 1 249 ? -5.133 18.947 11.473 1.00 86.00 249 LEU A CA 1
ATOM 1848 C C . LEU A 1 249 ? -5.281 20.249 12.268 1.00 86.00 249 LEU A C 1
ATOM 1850 O O . LEU A 1 249 ? -4.849 20.340 13.415 1.00 86.00 249 LEU A O 1
ATOM 1854 N N . LEU A 1 250 ? -5.999 21.224 11.707 1.00 86.56 250 LEU A N 1
ATOM 1855 C CA . LEU A 1 250 ? -6.279 22.499 12.360 1.00 86.56 250 LEU A CA 1
ATOM 1856 C C . LEU A 1 250 ? -7.096 22.321 13.646 1.00 86.56 250 LEU A C 1
ATOM 1858 O O . LEU A 1 250 ? -6.839 22.992 14.647 1.00 86.56 250 LEU A O 1
ATOM 1862 N N . LYS A 1 251 ? -8.061 21.394 13.650 1.00 82.38 251 LYS A N 1
ATOM 1863 C CA . LYS A 1 251 ? -8.817 21.037 14.855 1.00 82.38 251 LYS A CA 1
ATOM 1864 C C . LYS A 1 251 ? -7.892 20.474 15.935 1.00 82.38 251 LYS A C 1
ATOM 1866 O O . LYS A 1 251 ? -7.988 20.904 17.079 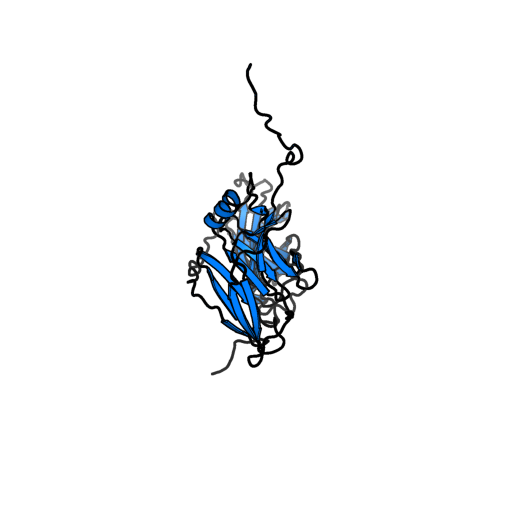1.00 82.38 251 LYS A O 1
ATOM 1871 N N . ALA A 1 252 ? -6.959 19.592 15.572 1.00 80.56 252 ALA A N 1
ATOM 1872 C CA . ALA A 1 252 ? -5.966 19.070 16.507 1.00 80.56 252 ALA A CA 1
ATOM 1873 C C . ALA A 1 252 ? -5.042 20.160 17.075 1.00 80.56 252 ALA A C 1
ATOM 1875 O O . ALA A 1 252 ? -4.693 20.099 18.249 1.00 80.56 252 ALA A O 1
ATOM 1876 N N . MET A 1 253 ? -4.706 21.186 16.289 1.00 81.50 253 MET A N 1
ATOM 1877 C CA . MET A 1 253 ? -3.949 22.351 16.769 1.00 81.50 253 MET A CA 1
ATOM 1878 C C . MET A 1 253 ? -4.766 23.285 17.672 1.00 81.50 253 MET A C 1
ATOM 1880 O O . MET A 1 253 ? -4.209 23.947 18.538 1.00 81.50 253 MET A O 1
ATOM 1884 N N . THR A 1 254 ? -6.078 23.384 17.448 1.00 83.19 254 THR A N 1
ATOM 1885 C CA . THR A 1 254 ? -6.945 24.313 18.196 1.00 83.19 254 THR A CA 1
ATOM 1886 C C . THR A 1 254 ? -7.437 23.699 19.507 1.00 83.19 254 THR A C 1
ATOM 1888 O O . THR A 1 254 ? -7.562 24.392 20.513 1.00 83.19 254 THR A O 1
ATOM 1891 N N . GLU A 1 255 ? -7.740 22.400 19.498 1.00 78.00 255 GLU A N 1
ATOM 1892 C CA . GLU A 1 255 ? -8.227 21.654 20.664 1.00 78.00 255 GLU A CA 1
ATOM 1893 C C . GLU A 1 255 ? -7.091 20.990 21.453 1.00 78.00 255 GLU A C 1
ATOM 1895 O O . GLU A 1 255 ? -7.219 20.771 22.658 1.00 78.00 255 GLU A O 1
ATOM 1900 N N . GLY A 1 256 ? -5.984 20.661 20.784 1.00 61.06 256 GLY A N 1
ATOM 1901 C CA . GLY A 1 256 ? -4.765 20.165 21.405 1.00 61.06 256 GLY A CA 1
ATOM 1902 C C . GLY A 1 256 ? -3.820 21.314 21.730 1.00 61.06 256 GLY A C 1
ATOM 1903 O O . GLY A 1 256 ? -3.690 22.266 20.973 1.00 61.06 256 GLY A O 1
ATOM 1904 N N . THR A 1 257 ? -3.110 21.222 22.850 1.00 62.00 257 THR A N 1
ATOM 1905 C CA . THR A 1 257 ? -2.054 22.161 23.270 1.00 62.00 257 THR A CA 1
ATOM 1906 C C . THR A 1 257 ? -0.790 22.033 22.401 1.00 62.00 257 THR A C 1
ATOM 1908 O O . THR A 1 257 ? 0.326 21.961 22.913 1.00 62.00 257 THR A O 1
ATOM 1911 N N . ILE A 1 258 ? -0.949 21.890 21.087 1.00 66.94 258 ILE A N 1
ATOM 1912 C CA . ILE A 1 258 ? 0.134 21.621 20.149 1.00 66.94 258 ILE A CA 1
ATOM 1913 C C . ILE A 1 258 ? 0.524 22.951 19.505 1.00 66.94 258 ILE A C 1
ATOM 1915 O O . ILE A 1 258 ? -0.182 23.466 18.645 1.00 66.94 258 ILE A O 1
ATOM 1919 N N . GLU A 1 259 ? 1.654 23.513 19.931 1.00 71.31 259 GLU A N 1
ATOM 1920 C CA . GLU A 1 259 ? 2.171 24.780 19.389 1.00 71.31 259 GLU A CA 1
ATOM 1921 C C . GLU A 1 259 ? 2.705 24.632 17.955 1.00 71.31 259 GLU A C 1
ATOM 1923 O O . GLU A 1 259 ? 2.699 25.594 17.188 1.00 71.31 259 GLU A O 1
ATOM 1928 N N . ALA A 1 260 ? 3.150 23.427 17.586 1.00 74.38 260 ALA A N 1
ATOM 1929 C CA . ALA A 1 260 ? 3.666 23.110 16.261 1.00 74.38 260 ALA A CA 1
ATOM 1930 C C . ALA A 1 260 ? 3.212 21.714 15.826 1.00 74.38 260 ALA A C 1
ATOM 1932 O O . ALA A 1 260 ? 3.461 20.721 16.513 1.00 74.38 260 ALA A O 1
ATOM 1933 N N . PHE A 1 261 ? 2.534 21.657 14.683 1.00 76.88 261 PHE A N 1
ATOM 1934 C CA . PHE A 1 261 ? 2.072 20.421 14.074 1.00 76.88 261 PHE A CA 1
ATOM 1935 C C . PHE A 1 261 ? 3.178 19.818 13.207 1.00 76.88 261 PHE A C 1
ATOM 1937 O O . PHE A 1 261 ? 3.667 20.480 12.294 1.00 76.88 261 PHE A O 1
ATOM 1944 N N . ASP A 1 262 ? 3.554 18.574 13.494 1.00 84.50 262 ASP A N 1
ATOM 1945 C CA . ASP A 1 262 ? 4.466 17.797 12.658 1.00 84.50 262 ASP A CA 1
ATOM 1946 C C . ASP A 1 262 ? 3.669 16.747 11.871 1.00 84.50 262 ASP A C 1
ATOM 1948 O O . ASP A 1 262 ? 3.270 15.705 12.404 1.00 84.50 262 ASP A O 1
ATOM 1952 N N . GLU A 1 263 ? 3.403 17.048 10.601 1.00 85.75 263 GLU A N 1
ATOM 1953 C CA . GLU A 1 263 ? 2.659 16.170 9.693 1.00 85.75 263 GLU A CA 1
ATOM 1954 C C . GLU A 1 263 ? 3.399 14.856 9.410 1.00 85.75 263 GLU A C 1
ATOM 1956 O O . GLU A 1 263 ? 2.771 13.801 9.235 1.00 85.75 263 GLU A O 1
ATOM 1961 N N . ASP A 1 264 ? 4.733 14.884 9.479 1.00 87.00 264 ASP A N 1
ATOM 1962 C CA . ASP A 1 264 ? 5.568 13.693 9.335 1.00 87.00 264 ASP A CA 1
ATOM 1963 C C . ASP A 1 264 ? 5.357 12.716 10.500 1.00 87.00 264 ASP A C 1
ATOM 1965 O O . ASP A 1 264 ? 5.542 11.500 10.354 1.00 87.00 264 ASP A O 1
ATOM 1969 N N . GLY A 1 265 ? 4.876 13.227 11.635 1.00 89.56 265 GLY A N 1
ATOM 1970 C CA . GLY A 1 265 ? 4.521 12.458 12.817 1.00 89.56 265 GLY A CA 1
ATOM 1971 C C . GLY A 1 265 ? 3.172 11.734 12.742 1.00 89.56 265 GLY A C 1
ATOM 1972 O O . GLY A 1 265 ? 2.958 10.799 13.515 1.00 89.56 265 GLY A O 1
ATOM 1973 N N . ILE A 1 266 ? 2.257 12.110 11.836 1.00 93.06 266 ILE A N 1
ATOM 1974 C CA . ILE A 1 266 ? 0.914 11.502 11.753 1.00 93.06 266 ILE A CA 1
ATOM 1975 C C . ILE A 1 266 ? 1.031 9.984 11.568 1.00 93.06 266 ILE A C 1
ATOM 1977 O O . ILE A 1 266 ? 1.646 9.532 10.614 1.00 93.06 266 ILE A O 1
ATOM 1981 N N . ALA A 1 267 ? 0.379 9.149 12.363 1.00 95.50 267 ALA A N 1
ATOM 1982 C CA . ALA A 1 267 ? 0.378 7.710 12.096 1.00 95.50 267 ALA A CA 1
ATOM 1983 C C . ALA A 1 267 ? -0.963 7.061 12.419 1.00 95.50 267 ALA A C 1
ATOM 1985 O O . ALA A 1 267 ? -1.744 7.570 13.225 1.00 95.50 267 ALA A O 1
ATOM 1986 N N . LEU A 1 268 ? -1.222 5.920 11.778 1.00 96.50 268 LEU A N 1
ATOM 1987 C CA . LEU A 1 268 ? -2.349 5.063 12.118 1.00 96.50 268 LEU A CA 1
ATOM 1988 C C . LEU A 1 268 ? -1.939 4.145 13.273 1.00 96.50 268 LEU A C 1
ATOM 1990 O O . LEU A 1 268 ? -0.929 3.448 13.193 1.00 96.50 268 LEU A O 1
ATOM 1994 N N . PHE A 1 269 ? -2.736 4.147 14.334 1.00 96.88 269 PHE A N 1
ATOM 1995 C CA . PHE A 1 269 ? -2.569 3.272 15.487 1.00 96.88 269 PHE A CA 1
ATOM 1996 C C . PHE A 1 269 ? -3.720 2.272 15.540 1.00 96.88 269 PHE A C 1
ATOM 1998 O O . PHE A 1 269 ? -4.850 2.601 15.178 1.00 96.88 269 PHE A O 1
ATOM 2005 N N . ALA A 1 270 ? -3.416 1.076 16.029 1.00 96.50 270 ALA A N 1
ATOM 2006 C CA . ALA A 1 270 ? -4.364 0.035 16.385 1.00 96.50 270 ALA A CA 1
ATOM 2007 C C . ALA A 1 270 ? -4.568 0.023 17.909 1.00 96.50 270 ALA A C 1
ATOM 2009 O O . ALA A 1 270 ? -3.637 0.295 18.673 1.00 96.50 270 ALA A O 1
ATOM 2010 N N . TYR A 1 271 ? -5.780 -0.276 18.360 1.00 96.12 271 TYR A N 1
ATOM 2011 C CA . TYR A 1 271 ? -6.090 -0.461 19.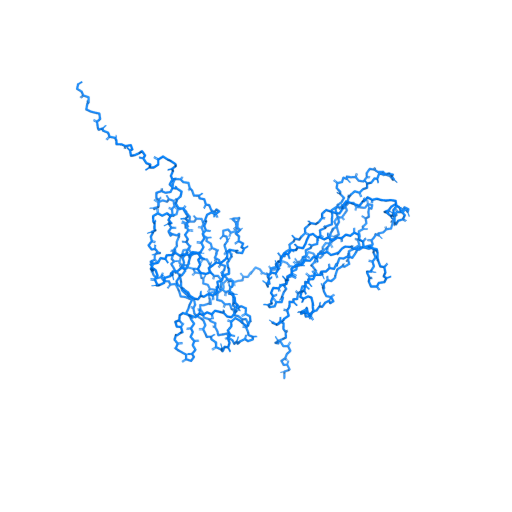770 1.00 96.12 271 TYR A CA 1
ATOM 2012 C C . TYR A 1 271 ? -5.784 -1.897 20.204 1.00 96.12 271 TYR A C 1
ATOM 2014 O O . TYR A 1 271 ? -6.373 -2.860 19.711 1.00 96.12 271 TYR A O 1
ATOM 2022 N N . ASP A 1 272 ? -4.868 -2.046 21.152 1.00 94.50 272 ASP A N 1
ATOM 2023 C CA . ASP A 1 272 ? -4.561 -3.325 21.778 1.00 94.50 272 ASP A CA 1
ATOM 2024 C C . ASP A 1 272 ? -5.488 -3.536 22.981 1.00 94.50 272 ASP A C 1
ATOM 2026 O O . ASP A 1 272 ? -5.378 -2.859 24.006 1.00 94.50 272 ASP A O 1
ATOM 2030 N N . THR A 1 273 ? -6.409 -4.490 22.857 1.00 91.00 273 THR A N 1
ATOM 2031 C CA . THR A 1 273 ? -7.393 -4.833 23.892 1.00 91.00 273 THR A CA 1
ATOM 2032 C C . THR A 1 273 ? -6.772 -5.498 25.118 1.00 91.00 273 THR A C 1
ATOM 2034 O O . THR A 1 273 ? -7.371 -5.450 26.191 1.00 91.00 273 THR A O 1
ATOM 2037 N N . GLN A 1 274 ? -5.575 -6.084 25.001 1.00 91.25 274 GLN A N 1
ATOM 2038 C CA . GLN A 1 274 ? -4.890 -6.736 26.119 1.00 91.25 274 GLN A CA 1
ATOM 2039 C C . GLN A 1 274 ? -4.226 -5.713 27.035 1.00 91.25 274 GLN A C 1
ATOM 2041 O O . GLN A 1 274 ? -4.290 -5.831 28.258 1.00 91.25 274 GLN A O 1
ATOM 2046 N N . THR A 1 275 ? -3.593 -4.697 26.446 1.00 93.00 275 THR A N 1
ATOM 2047 C CA . THR A 1 275 ? -2.932 -3.624 27.203 1.00 93.00 275 THR A CA 1
ATOM 2048 C C . THR A 1 275 ? -3.828 -2.408 27.428 1.00 93.00 275 THR A C 1
ATOM 2050 O O . THR A 1 275 ? -3.497 -1.559 28.253 1.00 93.00 275 THR A O 1
ATOM 2053 N N . ALA A 1 276 ? -4.963 -2.331 26.728 1.00 93.50 276 ALA A N 1
ATOM 2054 C CA . ALA A 1 276 ? -5.843 -1.167 26.652 1.00 93.50 276 ALA A CA 1
ATOM 2055 C C . ALA A 1 276 ? -5.127 0.101 26.143 1.00 93.50 276 ALA A C 1
ATOM 2057 O O . ALA A 1 276 ? -5.480 1.220 26.529 1.00 93.50 276 ALA A O 1
ATOM 2058 N N . LEU A 1 277 ? -4.124 -0.065 25.273 1.00 94.25 277 LEU A N 1
ATOM 2059 C CA . LEU A 1 277 ? -3.302 1.018 24.731 1.00 94.25 277 LEU A CA 1
ATOM 2060 C C . LEU A 1 277 ? -3.411 1.110 23.209 1.00 94.25 277 LEU A C 1
ATOM 2062 O O . LEU A 1 277 ? -3.553 0.113 22.509 1.00 94.25 277 LEU A O 1
ATOM 2066 N N . TRP A 1 278 ? -3.266 2.327 22.690 1.00 95.31 278 TRP A N 1
ATOM 2067 C CA . TRP A 1 278 ? -3.072 2.566 21.262 1.00 95.31 278 TRP A CA 1
ATOM 2068 C C . TRP A 1 278 ? -1.609 2.343 20.897 1.00 95.31 278 TRP A C 1
ATOM 2070 O O . TRP A 1 278 ? -0.718 2.940 21.503 1.00 95.31 278 TRP A O 1
ATOM 2080 N N . GLN A 1 279 ? -1.355 1.501 19.900 1.00 95.38 279 GLN A N 1
ATOM 2081 C CA . GLN A 1 279 ? -0.010 1.139 19.467 1.00 95.38 279 GLN A CA 1
ATOM 2082 C C . GLN A 1 279 ? 0.096 1.165 17.940 1.00 95.38 279 GLN A C 1
ATOM 2084 O O . GLN A 1 279 ? -0.878 0.946 17.228 1.00 95.38 279 GLN A O 1
ATOM 2089 N N . GLN A 1 280 ? 1.298 1.400 17.413 1.00 91.75 280 GLN A N 1
ATOM 2090 C CA . GLN A 1 280 ? 1.542 1.267 15.972 1.00 91.75 280 GLN A CA 1
ATOM 2091 C C . GLN A 1 280 ? 1.664 -0.193 15.534 1.00 91.75 280 GLN A C 1
ATOM 2093 O O . GLN A 1 280 ? 1.722 -0.456 14.350 1.00 91.75 280 GLN A O 1
ATOM 2098 N N . ARG A 1 281 ? 1.698 -1.172 16.442 1.00 90.00 281 ARG A N 1
ATOM 2099 C CA . ARG A 1 281 ? 1.669 -2.592 16.063 1.00 90.00 281 ARG A CA 1
ATOM 2100 C C . ARG A 1 281 ? 0.213 -3.067 16.032 1.00 90.00 281 ARG A C 1
ATOM 2102 O O . ARG A 1 281 ? -0.512 -2.728 16.962 1.00 90.00 281 ARG A O 1
ATOM 2109 N N . PRO A 1 282 ? -0.224 -3.828 15.011 1.00 89.25 282 PRO A N 1
ATOM 2110 C CA . PRO A 1 282 ? 0.544 -4.427 13.910 1.00 89.25 282 PRO A CA 1
ATOM 2111 C C . PRO A 1 282 ? 0.495 -3.616 12.594 1.00 89.25 282 PRO A C 1
ATOM 2113 O O . PRO A 1 282 ? 0.406 -4.188 11.507 1.00 89.25 282 PRO A O 1
ATOM 2116 N N . VAL A 1 283 ? 0.520 -2.287 12.676 1.00 94.88 283 VAL A N 1
ATOM 2117 C CA . VAL A 1 283 ? 0.505 -1.373 11.527 1.00 94.88 283 VAL A CA 1
ATOM 2118 C C . VAL A 1 283 ? 1.935 -1.121 11.028 1.00 94.88 283 VAL A C 1
ATOM 2120 O O . VAL A 1 283 ? 2.856 -0.904 11.811 1.00 94.88 283 VAL A O 1
ATOM 2123 N N . THR A 1 284 ? 2.158 -1.151 9.715 1.00 91.38 284 THR A N 1
ATOM 2124 C CA . THR A 1 284 ? 3.458 -0.813 9.103 1.00 91.38 284 THR A CA 1
ATOM 2125 C C . THR A 1 284 ? 3.274 0.294 8.078 1.00 91.38 284 THR A C 1
ATOM 2127 O O . THR A 1 284 ? 2.464 0.156 7.167 1.00 91.38 284 THR A O 1
ATOM 2130 N N . LEU A 1 285 ? 4.010 1.398 8.215 1.00 92.06 285 LEU A N 1
ATOM 2131 C CA . LEU A 1 285 ? 3.961 2.505 7.260 1.00 92.06 285 LEU A CA 1
ATOM 2132 C C . LEU A 1 285 ? 4.501 2.060 5.896 1.00 92.06 285 LEU A C 1
ATOM 2134 O O . LEU A 1 285 ? 5.614 1.546 5.822 1.00 92.06 285 LEU A O 1
ATOM 2138 N N . LEU A 1 286 ? 3.720 2.276 4.837 1.00 80.38 286 LEU A N 1
ATOM 2139 C CA . LEU A 1 286 ? 4.170 2.093 3.456 1.00 80.38 286 LEU A CA 1
ATOM 2140 C C . LEU A 1 286 ? 4.604 3.410 2.839 1.00 80.38 286 LEU A C 1
ATOM 2142 O O . LEU A 1 286 ? 5.686 3.512 2.274 1.00 80.38 286 LEU A O 1
ATOM 2146 N N . GLU A 1 287 ? 3.732 4.407 2.929 1.00 88.81 287 GLU A N 1
ATOM 2147 C CA . GLU A 1 287 ? 3.911 5.678 2.248 1.00 88.81 287 GLU A CA 1
ATOM 2148 C C . GLU A 1 287 ? 3.193 6.776 3.026 1.00 88.81 287 GLU A C 1
ATOM 2150 O O . GLU A 1 287 ? 2.097 6.578 3.564 1.00 88.81 287 GLU A O 1
ATOM 2155 N N . ARG A 1 288 ? 3.821 7.948 3.053 1.00 91.00 288 ARG A N 1
ATOM 2156 C CA . ARG A 1 288 ? 3.220 9.204 3.479 1.00 91.00 288 ARG A CA 1
ATOM 2157 C C . ARG A 1 288 ? 3.371 10.186 2.330 1.00 91.00 288 ARG A C 1
ATOM 2159 O O . ARG A 1 288 ? 4.488 10.445 1.895 1.00 91.00 288 ARG A O 1
ATOM 2166 N N . ASP A 1 289 ? 2.255 10.733 1.881 1.00 89.81 289 ASP A N 1
ATOM 2167 C CA . ASP A 1 289 ? 2.207 11.775 0.863 1.00 89.81 289 ASP A CA 1
ATOM 2168 C C . ASP A 1 289 ? 1.536 13.004 1.482 1.00 89.81 289 ASP A C 1
ATOM 2170 O O . ASP A 1 289 ? 0.309 13.083 1.581 1.00 89.81 289 ASP A O 1
ATOM 2174 N N . VAL A 1 290 ? 2.375 13.922 1.966 1.00 90.62 290 VAL A N 1
ATOM 2175 C CA . VAL A 1 290 ? 1.971 15.171 2.628 1.00 90.62 290 VAL A CA 1
ATOM 2176 C C . VAL A 1 290 ? 1.232 16.090 1.652 1.00 90.62 290 VAL A C 1
ATOM 2178 O O . VAL A 1 290 ? 0.194 16.652 1.985 1.00 90.62 290 VAL A O 1
ATOM 2181 N N . GLU A 1 291 ? 1.669 16.161 0.392 1.00 86.88 291 GLU A N 1
ATOM 2182 C CA . GLU A 1 291 ? 1.014 16.999 -0.623 1.00 86.88 291 GLU A CA 1
ATOM 2183 C C . GLU A 1 291 ? -0.430 16.553 -0.899 1.00 86.88 291 GLU A C 1
ATOM 2185 O O . GLU A 1 291 ? -1.297 17.371 -1.221 1.00 86.88 291 GLU A O 1
ATOM 2190 N N . LYS A 1 292 ? -0.710 15.251 -0.759 1.00 88.50 292 LYS A N 1
ATOM 2191 C CA . LYS A 1 292 ? -2.050 14.673 -0.940 1.00 88.50 292 LYS A CA 1
ATOM 2192 C C . LYS A 1 292 ? -2.796 14.401 0.366 1.00 88.50 292 LYS A C 1
ATOM 2194 O O . LYS A 1 292 ? -3.877 13.799 0.307 1.00 88.50 292 LYS A O 1
ATOM 2199 N N . ASN A 1 293 ? -2.256 14.810 1.517 1.00 94.50 293 ASN A N 1
ATOM 2200 C CA . ASN A 1 293 ? -2.792 14.488 2.842 1.00 94.50 293 ASN A CA 1
ATOM 2201 C C . ASN A 1 293 ? -3.121 12.987 2.980 1.00 94.50 293 ASN A C 1
ATOM 2203 O O . ASN A 1 293 ? -4.227 12.598 3.374 1.00 94.50 293 ASN A O 1
ATOM 2207 N N . GLN A 1 294 ? -2.202 12.119 2.550 1.00 95.12 294 GLN A N 1
ATOM 2208 C CA . GLN A 1 294 ? -2.430 10.681 2.441 1.00 95.12 294 GLN A CA 1
ATOM 2209 C C . GLN A 1 294 ? -1.428 9.875 3.268 1.00 95.12 294 GLN A C 1
ATOM 2211 O O . GLN A 1 294 ? -0.221 10.101 3.240 1.00 95.12 294 GLN A O 1
ATOM 2216 N N . LEU A 1 295 ? -1.952 8.874 3.971 1.00 95.75 295 LEU A N 1
ATOM 2217 C CA . LEU A 1 295 ? -1.188 7.859 4.679 1.00 95.75 295 LEU A CA 1
ATOM 2218 C C . LEU A 1 295 ? -1.571 6.477 4.146 1.00 95.75 295 LEU A C 1
ATOM 2220 O O . LEU A 1 295 ? -2.753 6.135 4.127 1.00 95.75 295 LEU A O 1
ATOM 2224 N N . ARG A 1 296 ? -0.590 5.667 3.746 1.00 94.75 296 ARG A N 1
ATOM 2225 C CA . ARG A 1 296 ? -0.788 4.270 3.336 1.00 94.75 296 ARG A CA 1
ATOM 2226 C C . ARG A 1 296 ? -0.025 3.353 4.275 1.00 94.75 296 ARG A C 1
ATOM 2228 O O . ARG A 1 296 ? 1.163 3.557 4.520 1.00 94.75 296 ARG A O 1
ATOM 2235 N N . VAL A 1 297 ? -0.695 2.330 4.790 1.00 95.75 297 VAL A N 1
ATOM 2236 C CA . VAL A 1 297 ? -0.122 1.396 5.764 1.00 95.75 297 VAL A CA 1
ATOM 2237 C C . VAL A 1 297 ? -0.525 -0.047 5.468 1.00 95.75 297 VAL A C 1
ATOM 2239 O O . VAL A 1 297 ? -1.588 -0.289 4.899 1.00 95.75 297 VAL A O 1
ATOM 2242 N N . LEU A 1 298 ? 0.300 -1.006 5.887 1.00 93.12 298 LEU A N 1
ATOM 2243 C CA . LEU A 1 298 ? -0.070 -2.416 5.996 1.00 93.12 298 LEU A CA 1
ATOM 2244 C C . LEU A 1 298 ? -0.672 -2.704 7.365 1.00 93.12 298 LEU A C 1
ATOM 2246 O O . LEU A 1 298 ? -0.193 -2.191 8.377 1.00 93.12 298 LEU A O 1
ATOM 2250 N N . VAL A 1 299 ? -1.673 -3.578 7.396 1.00 96.12 299 VAL A N 1
ATOM 2251 C CA . VAL A 1 299 ? -2.315 -4.052 8.625 1.00 96.12 299 VAL A CA 1
ATOM 2252 C C . VAL A 1 299 ? -2.440 -5.573 8.573 1.00 96.12 299 VAL A C 1
ATOM 2254 O O . VAL A 1 299 ? -3.054 -6.118 7.660 1.00 96.12 299 VAL A O 1
ATOM 2257 N N . ALA A 1 300 ? -1.865 -6.270 9.555 1.00 94.06 300 ALA A N 1
ATOM 2258 C CA . ALA A 1 300 ? -1.868 -7.739 9.608 1.00 94.06 300 ALA A CA 1
ATOM 2259 C C . ALA A 1 300 ? -2.991 -8.344 10.476 1.00 94.06 300 ALA A C 1
ATOM 2261 O O . ALA A 1 300 ? -3.225 -9.551 10.431 1.00 94.06 300 ALA A O 1
ATOM 2262 N N . GLN A 1 301 ? -3.702 -7.525 11.255 1.00 95.75 301 GLN A N 1
ATOM 2263 C CA . GLN A 1 301 ? -4.752 -7.970 12.175 1.00 95.75 301 GLN A CA 1
ATOM 2264 C C . GLN A 1 301 ? -5.848 -6.910 12.294 1.00 95.75 301 GLN A C 1
ATOM 2266 O O . GLN A 1 301 ? -5.559 -5.714 12.234 1.00 95.75 301 GLN A O 1
ATOM 2271 N N . LEU A 1 302 ? -7.093 -7.343 12.494 1.00 96.62 302 LEU A N 1
ATOM 2272 C CA . LEU A 1 302 ? -8.211 -6.443 12.778 1.00 96.62 302 LEU A CA 1
ATOM 2273 C C . LEU A 1 302 ? -8.119 -5.845 14.188 1.00 96.62 302 LEU A C 1
ATOM 2275 O O . LEU A 1 302 ? -7.730 -6.517 15.139 1.00 96.62 302 LEU A O 1
ATOM 2279 N N . SER A 1 303 ? -8.487 -4.572 14.306 1.00 96.94 303 SER A N 1
ATOM 2280 C CA . SER A 1 303 ? -8.504 -3.800 15.550 1.00 96.94 303 SER A CA 1
ATOM 2281 C C . SER A 1 303 ? -9.415 -2.574 15.375 1.00 96.94 303 SER A C 1
ATOM 2283 O O . SER A 1 303 ? -9.955 -2.336 14.289 1.00 96.94 303 SER A O 1
ATOM 2285 N N . ASP A 1 304 ? -9.568 -1.783 16.431 1.00 96.75 304 ASP A N 1
ATOM 2286 C CA . ASP A 1 304 ? -10.006 -0.401 16.294 1.00 96.75 304 ASP A CA 1
ATOM 2287 C C . ASP A 1 304 ? -8.812 0.441 15.852 1.00 96.75 304 ASP A C 1
ATOM 2289 O O . ASP A 1 304 ? -7.723 0.354 16.417 1.00 96.75 304 ASP A O 1
ATOM 2293 N N . PHE A 1 305 ? -9.023 1.289 14.858 1.00 97.00 305 PHE A N 1
ATOM 2294 C CA . PHE A 1 305 ? -7.995 2.133 14.279 1.00 97.00 305 PHE A CA 1
ATOM 2295 C C . PHE A 1 305 ? -8.309 3.607 14.500 1.00 97.00 305 PHE A C 1
ATOM 2297 O O . PHE A 1 305 ? -9.465 4.045 14.465 1.00 97.00 305 PHE A O 1
ATOM 2304 N N . SER A 1 306 ? -7.256 4.390 14.708 1.00 96.25 306 SER A N 1
ATOM 2305 C CA . SER A 1 306 ? -7.341 5.840 14.827 1.00 96.25 306 SER A CA 1
ATOM 2306 C C . SER A 1 306 ? -6.072 6.492 14.312 1.00 96.25 306 SER A C 1
ATOM 2308 O O . SER A 1 306 ? -4.973 5.959 14.470 1.00 96.25 306 SER A O 1
ATOM 2310 N N . LEU A 1 307 ? -6.228 7.671 13.720 1.00 95.00 307 LEU A N 1
ATOM 2311 C CA . LEU A 1 307 ? -5.105 8.516 13.352 1.00 95.00 307 LEU A CA 1
ATOM 2312 C C . LEU A 1 307 ? -4.673 9.332 14.573 1.00 95.00 307 LEU A C 1
ATOM 2314 O O . LEU A 1 307 ? -5.517 9.928 15.249 1.00 95.00 307 LEU A O 1
ATOM 2318 N N . PHE A 1 308 ? -3.374 9.364 14.843 1.00 94.00 308 PHE A N 1
ATOM 2319 C CA . PHE A 1 308 ? -2.791 10.183 15.901 1.00 94.00 308 PHE A CA 1
ATOM 2320 C C . PHE A 1 308 ? -1.658 11.040 15.367 1.00 94.00 308 PHE A C 1
ATOM 2322 O O . PHE A 1 308 ? -0.959 10.651 14.432 1.00 94.00 308 PHE A O 1
ATOM 2329 N N . VAL A 1 309 ? -1.452 12.171 16.033 1.00 91.00 309 VAL A N 1
ATOM 2330 C CA . VAL A 1 309 ? -0.274 13.023 15.875 1.00 91.00 309 VAL A CA 1
ATOM 2331 C C . VAL A 1 309 ? 0.512 13.011 17.183 1.00 91.00 309 VAL A C 1
ATOM 2333 O O . VAL A 1 309 ? -0.097 13.124 18.255 1.00 91.00 309 VAL A O 1
ATOM 2336 N N . PRO A 1 310 ? 1.844 12.859 17.135 1.00 87.44 310 PRO A N 1
ATOM 2337 C CA . PRO A 1 310 ? 2.685 13.017 18.304 1.00 87.44 310 PRO A CA 1
ATOM 2338 C C . PRO A 1 310 ? 2.598 14.452 18.816 1.00 87.44 310 PRO A C 1
ATOM 2340 O O . PRO A 1 310 ? 2.776 15.419 18.080 1.00 87.44 310 PRO A O 1
ATOM 2343 N N . VAL A 1 311 ? 2.334 14.587 20.110 1.00 83.12 311 VAL A N 1
ATOM 2344 C CA . VAL A 1 311 ? 2.401 15.875 20.791 1.00 83.12 311 VAL A CA 1
ATOM 2345 C C . VAL A 1 311 ? 3.860 16.112 21.139 1.00 83.12 311 VAL A C 1
ATOM 2347 O O . VAL A 1 311 ? 4.368 15.598 22.138 1.00 83.12 311 VAL A O 1
ATOM 2350 N N . SER A 1 312 ? 4.549 16.886 20.307 1.00 73.88 312 SER A N 1
ATOM 2351 C CA . SER A 1 312 ? 5.840 17.457 20.669 1.00 73.88 312 SER A CA 1
ATOM 2352 C C . SER A 1 312 ? 5.601 18.389 21.851 1.00 73.88 312 SER A C 1
ATOM 2354 O O . SER A 1 312 ? 5.118 19.506 21.675 1.00 73.88 312 SER A O 1
ATOM 2356 N N . ARG A 1 313 ? 5.892 17.944 23.081 1.00 62.22 313 ARG A N 1
ATOM 2357 C CA . ARG A 1 313 ? 6.007 18.906 24.182 1.00 62.22 313 ARG A CA 1
ATOM 2358 C C . ARG A 1 313 ? 7.057 19.925 23.754 1.00 62.22 313 ARG A C 1
ATOM 2360 O O . ARG A 1 313 ? 8.141 19.494 23.344 1.00 62.22 313 ARG A O 1
ATOM 2367 N N . PRO A 1 314 ? 6.790 21.237 23.862 1.00 56.69 314 PRO A N 1
ATOM 2368 C CA . PRO A 1 314 ? 7.856 22.192 23.665 1.00 56.69 314 PRO A CA 1
ATOM 2369 C C . PRO A 1 314 ? 8.986 21.813 24.632 1.00 56.69 314 PRO A C 1
ATOM 2371 O O . PRO A 1 314 ? 8.702 21.406 25.769 1.00 56.69 314 PRO A O 1
ATOM 2374 N N . PRO A 1 315 ? 10.258 21.913 24.213 1.00 50.59 315 PRO A N 1
ATOM 2375 C CA . PRO A 1 315 ? 11.405 21.512 25.030 1.00 50.59 315 PRO A CA 1
ATOM 2376 C C . PRO A 1 315 ? 11.452 22.187 26.417 1.00 50.59 315 PRO A C 1
ATOM 2378 O O . PRO A 1 315 ? 12.178 21.724 27.290 1.00 50.59 315 PRO A O 1
ATOM 2381 N N . ASN A 1 316 ? 10.615 23.208 26.656 1.00 55.94 316 ASN A N 1
ATOM 2382 C CA . ASN A 1 316 ? 10.519 23.969 27.900 1.00 55.94 316 ASN A CA 1
ATOM 2383 C C . ASN A 1 316 ? 9.236 23.718 28.726 1.00 55.94 316 ASN A C 1
ATOM 2385 O O . ASN A 1 316 ? 9.020 24.406 29.717 1.00 55.94 316 ASN A O 1
ATOM 2389 N N . ALA A 1 317 ? 8.389 22.729 28.406 1.00 54.69 317 ALA A N 1
ATOM 2390 C CA . ALA A 1 317 ? 7.150 22.450 29.165 1.00 54.69 317 ALA A CA 1
ATOM 2391 C C . ALA A 1 317 ? 7.365 21.958 30.622 1.00 54.69 317 ALA A C 1
ATOM 2393 O O . ALA A 1 317 ? 6.402 21.627 31.314 1.00 54.69 317 ALA A O 1
ATOM 2394 N N . GLY A 1 318 ? 8.618 21.869 31.085 1.00 50.62 318 GLY A N 1
ATOM 2395 C CA . GLY A 1 318 ? 8.980 21.669 32.492 1.00 50.62 318 GLY A CA 1
ATOM 2396 C C . GLY A 1 318 ? 9.124 22.970 33.291 1.00 50.62 318 GLY A C 1
ATOM 2397 O O . GLY A 1 318 ? 9.143 22.921 34.519 1.00 50.62 318 GLY A O 1
ATOM 2398 N N . GLU A 1 319 ? 9.182 24.128 32.630 1.00 47.81 319 GLU A N 1
ATOM 2399 C CA . GLU A 1 319 ? 9.102 25.426 33.294 1.00 47.81 319 GLU A CA 1
ATOM 2400 C C . GLU A 1 319 ? 7.647 25.888 33.290 1.00 47.81 319 GLU A C 1
ATOM 2402 O O . GLU A 1 319 ? 7.176 26.583 32.392 1.00 47.81 319 GLU A O 1
ATOM 2407 N N . SER A 1 320 ? 6.901 25.488 34.319 1.00 47.69 320 SER A N 1
ATOM 2408 C CA . SER A 1 320 ? 5.647 26.154 34.655 1.00 47.69 320 SER A CA 1
ATOM 2409 C C . SER A 1 320 ? 5.944 27.639 34.886 1.00 47.69 320 SER A C 1
ATOM 2411 O O . SER A 1 320 ? 6.428 28.009 35.956 1.00 47.69 320 SER A O 1
ATOM 2413 N N . MET A 1 321 ? 5.665 28.508 33.911 1.00 46.47 321 MET A N 1
ATOM 2414 C CA . MET A 1 321 ? 5.634 29.949 34.159 1.00 46.47 321 MET A CA 1
ATOM 2415 C C . MET A 1 321 ? 4.457 30.249 35.090 1.00 46.47 321 MET A C 1
ATOM 2417 O O . MET A 1 321 ? 3.314 30.414 34.667 1.00 46.47 321 MET A O 1
ATOM 2421 N N . ILE A 1 322 ? 4.733 30.284 36.394 1.00 57.62 322 ILE A N 1
ATOM 2422 C CA . ILE A 1 322 ? 3.805 30.804 37.394 1.00 57.62 322 ILE A CA 1
ATOM 2423 C C . ILE A 1 322 ? 3.779 32.322 37.215 1.00 57.62 322 ILE A C 1
ATOM 2425 O O . ILE A 1 322 ? 4.682 33.027 37.665 1.00 57.62 322 ILE A O 1
ATOM 2429 N N . TYR A 1 323 ? 2.738 32.842 36.567 1.00 54.03 323 TYR A N 1
ATOM 2430 C CA . TYR A 1 323 ? 2.451 34.272 36.592 1.00 54.03 323 TYR A CA 1
ATOM 2431 C C . TYR A 1 323 ? 1.958 34.644 37.994 1.00 54.03 323 TYR A C 1
ATOM 2433 O O . TYR A 1 323 ? 0.782 34.486 38.320 1.00 54.03 323 TYR A O 1
ATOM 2441 N N . LEU A 1 324 ? 2.867 35.113 38.850 1.00 58.28 324 LEU A N 1
ATOM 2442 C CA . LEU A 1 324 ? 2.480 35.775 40.092 1.00 58.28 324 LEU A CA 1
ATOM 2443 C C . LEU A 1 324 ? 1.849 37.134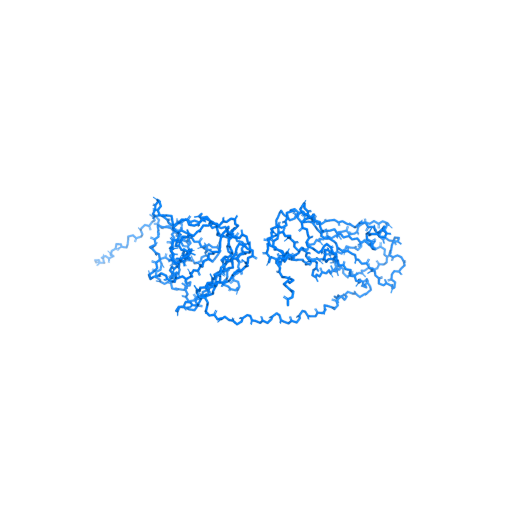 39.738 1.00 58.28 324 LEU A C 1
ATOM 2445 O O . LEU A 1 324 ? 2.447 37.887 38.964 1.00 58.28 324 LEU A O 1
ATOM 2449 N N . PRO A 1 325 ? 0.662 37.480 40.271 1.00 50.22 325 PRO A N 1
ATOM 2450 C CA . PRO A 1 325 ? 0.082 38.796 40.047 1.00 50.22 325 PRO A CA 1
ATOM 2451 C C . PRO A 1 325 ? 1.015 39.868 40.622 1.00 50.22 325 PRO A C 1
ATOM 2453 O O . PRO A 1 325 ? 1.348 39.848 41.808 1.00 50.22 325 PRO A O 1
ATOM 2456 N N . VAL A 1 326 ? 1.433 40.814 39.779 1.00 55.25 326 VAL A N 1
ATOM 2457 C CA . VAL A 1 326 ? 2.168 42.004 40.220 1.00 55.25 326 VAL A CA 1
ATOM 2458 C C . VAL A 1 326 ? 1.186 42.892 40.979 1.00 55.25 326 VAL A C 1
ATOM 2460 O O . VAL A 1 326 ? 0.365 43.583 40.378 1.00 55.25 326 VAL A O 1
ATOM 2463 N N . VAL A 1 327 ? 1.251 42.865 42.308 1.00 61.47 327 VAL A N 1
ATOM 2464 C CA . VAL A 1 327 ? 0.596 43.872 43.147 1.00 61.47 327 VAL A CA 1
ATOM 2465 C C . VAL A 1 327 ? 1.504 45.101 43.146 1.00 61.47 327 VAL A C 1
ATOM 2467 O O . VAL A 1 327 ? 2.583 45.070 43.733 1.00 61.47 327 VAL A O 1
ATOM 2470 N N . MET A 1 328 ? 1.107 46.164 42.443 1.00 53.88 328 MET A N 1
ATOM 2471 C CA . MET A 1 328 ? 1.762 47.469 42.580 1.00 53.88 328 MET A CA 1
ATOM 2472 C C . MET A 1 328 ? 1.234 48.149 43.849 1.00 53.88 328 MET A C 1
ATOM 2474 O O . MET A 1 328 ? 0.020 48.302 43.997 1.00 53.88 328 MET A O 1
ATOM 2478 N N . HIS A 1 329 ? 2.143 48.519 44.752 1.00 61.38 329 HIS A N 1
ATOM 2479 C CA . HIS A 1 329 ? 1.877 49.387 45.901 1.00 61.38 329 HIS A CA 1
ATOM 2480 C C . HIS A 1 329 ? 2.249 50.832 45.577 1.00 61.38 329 HIS A C 1
ATOM 2482 O O . HIS A 1 329 ? 3.282 51.024 44.895 1.00 61.38 329 HIS A O 1
#

Foldseek 3Di:
DDPPDQQQAQFWAKFWDDKWKAWPDDPDDDDDQIWIKIKIKIAGQGNAKFAQKKKWKFFDDVVVVTHTQDMDGTDGIGGHPDTDIDIGTRRDDDPVCSVVCVDPPDWTKMKMFMDTPVNVRHPCRVRRMDIDTGRPVDSDIPDDPPPPPPPPDDQDAAFKDKAAQRGKDKGWDQDPQRKIKIKIRGHNQDPGTKMKGKAWDPDFDDADPWKDFLDTKIWIWIDDPNHTDPWDFTPFWIKMKIQDDVVSQVCCVVVPVAPDFDLVQKDKWFQDPVVRDTHCPPKAWDDDDVVRSMTMITHGITGIITIIGTRPDPPCVVDPPPPDDDDDD

pLDDT: mean 80.18, std 17.41, range [35.25, 98.44]

Sequence (329 aa):
GTYAKDRILYEHDLQMISLAATPEHGLTTKTGSNAFTLRATFANNGGIPATNVAVNFWLGDPAAGGTHLGSSAPIPQVLPDCHITYSGTLVWQGADAQRAMSPLTDSVTLFADLEADNLALDHNPANNHLVGVVDPAMGGTIPMATPAPSPTPVWTTQTTVAVAPDQAGELRYTGSNGRRIAVRIPGYTVDQATTFALQPLAGAAPATTNLFPVDERFTIVATRDGQAIPDFHFQHPIVVTVNYTETMLLKAMTEGTIEAFDEDGIALFAYDTQTALWQQRPVTLLERDVEKNQLRVLVAQLSDFSLFVPVSRPPNAGESMIYLPVVMH